Protein AF-A0A2A6CQ99-F1 (afdb_monomer_lite)

Structure (mmCIF, N/CA/C/O backbone):
data_AF-A0A2A6CQ99-F1
#
_entry.id   AF-A0A2A6CQ99-F1
#
loop_
_atom_site.group_PDB
_atom_site.id
_atom_site.type_symbol
_atom_site.label_atom_id
_atom_site.label_alt_id
_atom_site.label_comp_id
_atom_site.label_asym_id
_atom_site.label_entity_id
_atom_site.label_seq_id
_atom_site.pdbx_PDB_ins_code
_atom_site.Cartn_x
_atom_site.Cartn_y
_atom_site.Cartn_z
_atom_site.occupancy
_atom_site.B_iso_or_equiv
_atom_site.auth_seq_id
_atom_site.auth_comp_id
_atom_site.auth_asym_id
_atom_site.auth_atom_id
_atom_site.pdbx_PDB_model_num
ATOM 1 N N . MET A 1 1 ? -19.680 26.927 -16.010 1.00 40.81 1 MET A N 1
ATOM 2 C CA . MET A 1 1 ? -20.122 25.519 -15.988 1.00 40.81 1 MET A CA 1
ATOM 3 C C . MET A 1 1 ? -18.959 24.679 -16.473 1.00 40.81 1 MET A C 1
ATOM 5 O O . MET A 1 1 ? -18.649 24.735 -17.654 1.00 40.81 1 MET A O 1
ATOM 9 N N . SER A 1 2 ? -18.251 24.018 -15.561 1.00 35.56 2 SER A N 1
ATOM 10 C CA . SER A 1 2 ? -17.278 22.978 -15.900 1.00 35.56 2 SER A CA 1
ATOM 11 C C . SER A 1 2 ? -18.055 21.703 -16.207 1.00 35.56 2 SER A C 1
ATOM 13 O O . SER A 1 2 ? -18.854 21.263 -15.387 1.00 35.56 2 SER A O 1
ATOM 15 N N . VAL A 1 3 ? -17.878 21.159 -17.406 1.00 35.00 3 VAL A N 1
ATOM 16 C CA . VAL A 1 3 ? -18.395 19.835 -17.756 1.00 35.00 3 VAL A CA 1
ATOM 17 C C . VAL A 1 3 ? -17.359 18.843 -17.240 1.00 35.00 3 VAL A C 1
ATOM 19 O O . VAL A 1 3 ? -16.250 18.797 -17.768 1.00 35.00 3 VAL A O 1
ATOM 22 N N . GLU A 1 4 ? -17.678 18.127 -16.164 1.00 40.69 4 GLU A N 1
ATOM 23 C CA . GLU A 1 4 ? -16.874 16.985 -15.731 1.00 40.69 4 GLU A CA 1
ATOM 24 C C . GLU A 1 4 ? -16.981 15.908 -16.810 1.00 40.69 4 GLU A C 1
ATOM 26 O O . GLU A 1 4 ? -18.065 15.418 -17.123 1.00 40.69 4 GLU A O 1
ATOM 31 N N . VAL A 1 5 ? -15.853 15.607 -17.448 1.00 37.53 5 VAL A N 1
ATOM 32 C CA . VAL A 1 5 ? -15.757 14.517 -18.414 1.00 37.53 5 VAL A CA 1
ATOM 33 C C . VAL A 1 5 ? -15.472 13.260 -17.607 1.00 37.53 5 VAL A C 1
ATOM 35 O O . VAL A 1 5 ? -14.350 13.064 -17.143 1.00 37.53 5 VAL A O 1
ATOM 38 N N . THR A 1 6 ? -16.486 12.421 -17.417 1.00 52.84 6 THR A N 1
ATOM 39 C CA . THR A 1 6 ? -16.295 11.072 -16.888 1.00 52.84 6 THR A CA 1
ATOM 40 C C . THR A 1 6 ? -15.485 10.275 -17.906 1.00 52.84 6 THR A C 1
ATOM 42 O O . THR A 1 6 ? -15.924 10.032 -19.031 1.00 52.84 6 THR A O 1
ATOM 45 N N . CYS A 1 7 ? -14.260 9.896 -17.546 1.00 56.09 7 CYS A N 1
ATOM 46 C CA . CYS A 1 7 ? -13.484 8.959 -18.348 1.00 56.09 7 CYS A CA 1
ATOM 47 C C . CYS A 1 7 ? -14.185 7.593 -18.289 1.00 56.09 7 CYS A C 1
ATOM 49 O O . CYS A 1 7 ? -14.122 6.919 -17.266 1.00 56.09 7 CYS A O 1
ATOM 51 N N . GLU A 1 8 ? -14.851 7.181 -19.373 1.00 70.06 8 GLU A N 1
ATOM 52 C CA . GLU A 1 8 ? -15.569 5.892 -19.435 1.00 70.06 8 GLU A CA 1
ATOM 53 C C . GLU A 1 8 ? -14.646 4.681 -19.223 1.00 70.06 8 GLU A C 1
ATOM 55 O O . GLU A 1 8 ? -15.095 3.635 -18.753 1.00 70.06 8 GLU A O 1
ATOM 60 N N . ASN A 1 9 ? -13.353 4.837 -19.519 1.00 70.38 9 ASN A N 1
ATOM 61 C CA . ASN A 1 9 ? -12.350 3.785 -19.425 1.00 70.38 9 ASN A CA 1
ATOM 62 C C . ASN A 1 9 ? -11.649 3.798 -18.064 1.00 70.38 9 ASN A C 1
ATOM 64 O O . ASN A 1 9 ? -11.001 4.783 -17.693 1.00 70.38 9 ASN A O 1
ATOM 68 N N . ILE A 1 10 ? -11.658 2.658 -17.375 1.00 64.25 10 ILE A N 1
ATOM 69 C CA . ILE A 1 10 ? -10.967 2.486 -16.097 1.00 64.25 10 ILE A CA 1
ATOM 70 C C . ILE A 1 10 ? -9.460 2.579 -16.343 1.00 64.25 10 ILE A C 1
ATOM 72 O O . ILE A 1 10 ? -8.878 1.737 -17.035 1.00 64.25 10 ILE A O 1
ATOM 76 N N . LEU A 1 11 ? -8.825 3.618 -15.788 1.00 60.00 11 LEU A N 1
ATOM 77 C CA . LEU A 1 11 ? -7.372 3.848 -15.818 1.00 60.00 11 LEU A CA 1
ATOM 78 C C . LEU A 1 11 ? -6.750 3.806 -17.233 1.00 60.00 11 LEU A C 1
ATOM 80 O O . LEU A 1 11 ? -5.608 3.375 -17.415 1.00 60.00 11 LEU A O 1
ATOM 84 N N . GLY A 1 12 ? -7.499 4.225 -18.261 1.00 60.72 12 GLY A N 1
ATOM 85 C CA . GLY A 1 12 ? -7.026 4.213 -19.653 1.00 60.72 12 GLY A CA 1
ATOM 86 C C . GLY A 1 12 ? -6.808 2.804 -20.225 1.00 60.72 12 GLY A C 1
ATOM 87 O O . GLY A 1 12 ? -5.947 2.604 -21.091 1.00 60.72 12 GLY A O 1
ATOM 88 N N . THR A 1 13 ? -7.535 1.813 -19.705 1.00 67.31 13 THR A N 1
ATOM 89 C CA . THR A 1 13 ? -7.630 0.464 -20.281 1.00 67.31 13 THR A CA 1
ATOM 90 C C . THR A 1 13 ? -8.771 0.388 -21.302 1.00 67.31 13 THR A C 1
ATOM 92 O O . THR A 1 13 ? -9.456 1.377 -21.551 1.00 67.31 13 THR A O 1
ATOM 95 N N . ALA A 1 14 ? -8.959 -0.774 -21.931 1.00 71.19 14 ALA A N 1
ATOM 96 C CA . ALA A 1 14 ? -10.123 -1.033 -22.781 1.00 71.19 14 ALA A CA 1
ATOM 97 C C . ALA A 1 14 ? -11.384 -1.410 -21.976 1.00 71.19 14 ALA A C 1
ATOM 99 O O . ALA A 1 14 ? -12.429 -1.620 -22.577 1.00 71.19 14 ALA A O 1
ATOM 100 N N . ILE A 1 15 ? -11.275 -1.536 -20.648 1.00 66.94 15 ILE A N 1
ATOM 101 C CA . ILE A 1 15 ? -12.375 -1.932 -19.766 1.00 66.94 15 ILE A CA 1
ATOM 102 C C . ILE A 1 15 ? -13.104 -0.669 -19.318 1.00 66.94 15 ILE A C 1
ATOM 104 O O . ILE A 1 15 ? -12.487 0.232 -18.736 1.00 66.94 15 ILE A O 1
ATOM 108 N N . THR A 1 16 ? -14.406 -0.608 -19.575 1.00 85.75 16 THR A N 1
ATOM 109 C CA . THR A 1 16 ? -15.251 0.491 -19.106 1.00 85.75 16 THR A CA 1
ATOM 110 C C . THR A 1 16 ? -15.811 0.214 -17.714 1.00 85.75 16 THR A C 1
ATOM 112 O O . THR A 1 16 ? -15.862 -0.932 -17.257 1.00 85.75 16 THR A O 1
ATOM 115 N N . TRP A 1 17 ? -16.276 1.260 -17.029 1.00 80.25 17 TRP A N 1
ATOM 116 C CA . TRP A 1 17 ? -17.042 1.090 -15.789 1.00 80.25 17 TRP A CA 1
ATOM 117 C C . TRP A 1 17 ? -18.295 0.230 -15.991 1.00 80.25 17 TRP A C 1
ATOM 119 O O . TRP A 1 17 ? -18.629 -0.569 -15.120 1.00 80.25 17 TRP A O 1
ATOM 129 N N . THR A 1 18 ? -18.924 0.326 -17.165 1.00 85.75 18 THR A N 1
ATOM 130 C CA . THR A 1 18 ? -20.077 -0.494 -17.553 1.00 85.75 18 THR A CA 1
ATOM 131 C C . THR A 1 18 ? -19.715 -1.975 -17.660 1.00 85.75 18 THR A C 1
ATOM 133 O O . THR A 1 18 ? -20.458 -2.815 -17.155 1.00 85.75 18 THR A O 1
ATOM 136 N N . ASP A 1 19 ? -18.576 -2.304 -18.279 1.00 81.38 19 ASP A N 1
ATOM 137 C CA . ASP A 1 19 ? -18.105 -3.691 -18.399 1.00 81.38 19 ASP A CA 1
ATOM 138 C C . ASP A 1 19 ? -17.818 -4.285 -17.017 1.00 81.38 19 ASP A C 1
ATOM 140 O O . ASP A 1 19 ? -18.280 -5.377 -16.690 1.00 81.38 19 ASP A O 1
ATOM 144 N N . PHE A 1 20 ? -17.105 -3.529 -16.175 1.00 76.69 20 PHE A N 1
ATOM 145 C CA . PHE A 1 20 ? -16.785 -3.935 -14.809 1.00 76.69 20 PHE A CA 1
ATOM 146 C C . PHE A 1 20 ? -18.042 -4.152 -13.960 1.00 76.69 20 PHE A C 1
ATOM 148 O O . PHE A 1 20 ? -18.171 -5.172 -13.286 1.00 76.69 20 PHE A O 1
ATOM 155 N N . GLU A 1 21 ? -18.982 -3.209 -14.003 1.00 81.81 21 GLU A N 1
ATOM 156 C CA . GLU A 1 21 ? -20.241 -3.294 -13.268 1.00 81.81 21 GLU A CA 1
ATOM 157 C C . GLU A 1 21 ? -21.111 -4.459 -13.760 1.00 81.81 21 GLU A C 1
ATOM 159 O O . GLU A 1 21 ? -21.716 -5.159 -12.949 1.00 81.81 21 GLU A O 1
ATOM 164 N N . SER A 1 22 ? -21.153 -4.705 -15.072 1.00 81.94 22 SER A N 1
ATOM 165 C CA . SER A 1 22 ? -21.868 -5.840 -15.662 1.00 81.94 22 SER A CA 1
ATOM 166 C C . SER A 1 22 ? -21.289 -7.179 -15.198 1.00 81.94 22 SER A C 1
ATOM 168 O O . SER A 1 22 ? -22.041 -8.038 -14.730 1.00 81.94 22 SER A O 1
ATOM 170 N N . ASP A 1 23 ? -19.965 -7.344 -15.268 1.00 71.62 23 ASP A N 1
ATOM 171 C CA . ASP A 1 23 ? -19.268 -8.544 -14.785 1.00 71.62 23 ASP A CA 1
ATOM 172 C C . ASP A 1 23 ? -19.527 -8.756 -13.284 1.00 71.62 23 ASP A C 1
ATOM 174 O O . ASP A 1 23 ? -19.839 -9.867 -12.847 1.00 71.62 23 ASP A O 1
ATOM 178 N N . LEU A 1 24 ? -19.467 -7.680 -12.492 1.00 63.25 24 LEU A N 1
ATOM 179 C CA . LEU A 1 24 ? -19.706 -7.711 -11.050 1.00 63.25 24 LEU A CA 1
ATOM 180 C C . LEU A 1 24 ? -21.146 -8.131 -10.717 1.00 63.25 24 LEU A C 1
ATOM 182 O O . LEU A 1 24 ? -21.356 -8.992 -9.864 1.00 63.25 24 LEU A O 1
ATOM 186 N N . ARG A 1 25 ? -22.139 -7.569 -11.413 1.00 82.75 25 ARG A N 1
ATOM 187 C CA . ARG A 1 25 ? -23.567 -7.898 -11.248 1.00 82.75 25 ARG A CA 1
ATOM 188 C C . ARG A 1 25 ? -23.862 -9.345 -11.612 1.00 82.75 25 ARG A C 1
ATOM 190 O O . ARG A 1 25 ? -24.521 -10.048 -10.845 1.00 82.75 25 ARG A O 1
ATOM 197 N N . SER A 1 26 ? -23.304 -9.808 -12.731 1.00 73.25 26 SER A N 1
ATOM 198 C CA . SER A 1 26 ? -23.414 -11.202 -13.160 1.00 73.25 26 SER A CA 1
ATOM 199 C C . SER A 1 26 ? -22.794 -12.158 -12.141 1.00 73.25 26 SER A C 1
ATOM 201 O O . SER A 1 26 ? -23.390 -13.189 -11.840 1.00 73.25 26 SER A O 1
ATOM 203 N N . ALA A 1 27 ? -21.617 -11.833 -11.597 1.00 55.22 27 ALA A N 1
ATOM 204 C CA . ALA A 1 27 ? -20.939 -12.671 -10.609 1.00 55.22 27 ALA A CA 1
ATOM 205 C C . ALA A 1 27 ? -21.692 -12.729 -9.270 1.00 55.22 27 ALA A C 1
ATOM 207 O O . ALA A 1 27 ? -21.740 -13.774 -8.625 1.00 55.22 27 ALA A O 1
ATOM 208 N N . LEU A 1 28 ? -22.294 -11.612 -8.859 1.00 50.44 28 LEU A N 1
ATOM 209 C CA . LEU A 1 28 ? -23.025 -11.489 -7.598 1.00 50.44 28 LEU A CA 1
ATOM 210 C C . LEU A 1 28 ? -24.489 -11.949 -7.680 1.00 50.44 28 LEU A C 1
ATOM 212 O O . LEU A 1 28 ? -25.152 -12.016 -6.645 1.00 50.44 28 LEU A O 1
ATOM 216 N N . GLY A 1 29 ? -25.007 -12.233 -8.880 1.00 75.00 29 GLY A N 1
ATOM 217 C CA . GLY A 1 29 ? -26.420 -12.554 -9.090 1.00 75.00 29 GLY A CA 1
ATOM 218 C C . GLY A 1 29 ? -27.351 -11.421 -8.650 1.00 75.00 29 GLY A C 1
ATOM 219 O O . GLY A 1 29 ? -28.407 -11.682 -8.074 1.00 75.00 29 GLY A O 1
ATOM 220 N N . THR A 1 30 ? -26.937 -10.168 -8.858 1.00 77.12 30 THR A N 1
ATOM 221 C CA . THR A 1 30 ? -27.664 -8.977 -8.404 1.00 77.12 30 THR A CA 1
ATOM 222 C C . THR A 1 30 ? -27.914 -7.999 -9.541 1.00 77.12 30 THR A C 1
ATOM 224 O O . THR A 1 30 ? -27.088 -7.835 -10.434 1.00 77.12 30 THR A O 1
ATOM 227 N N . GLU A 1 31 ? -29.041 -7.294 -9.470 1.00 88.12 31 GLU A N 1
ATOM 228 C CA . GLU A 1 31 ? -29.345 -6.182 -10.370 1.00 88.12 31 GLU A CA 1
ATOM 229 C C . GLU A 1 31 ? -28.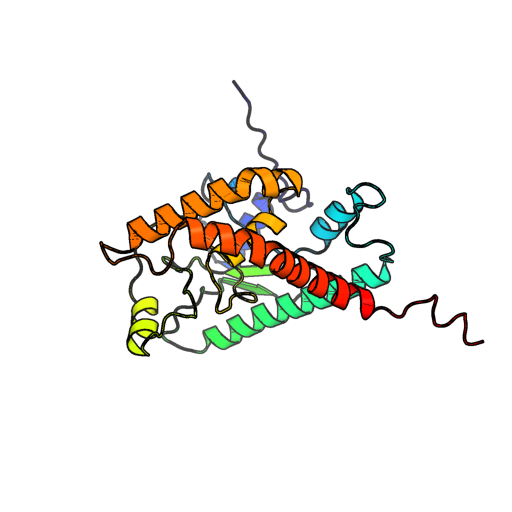878 -4.828 -9.810 1.00 88.12 31 GLU A C 1
ATOM 231 O O . GLU A 1 31 ? -28.956 -3.828 -10.527 1.00 88.12 31 GLU A O 1
ATOM 236 N N . GLU A 1 32 ? -28.362 -4.791 -8.577 1.00 72.38 32 GLU A N 1
ATOM 237 C CA . GLU A 1 32 ? -27.861 -3.576 -7.923 1.00 72.38 32 GLU A CA 1
ATOM 238 C C . GLU A 1 32 ? -26.698 -2.950 -8.695 1.00 72.38 32 GLU A C 1
ATOM 240 O O . GLU A 1 32 ? -25.846 -3.650 -9.244 1.00 72.38 32 GLU A O 1
ATOM 245 N N . ARG A 1 33 ? -26.678 -1.617 -8.742 1.00 81.88 33 ARG A N 1
ATOM 246 C CA . ARG A 1 33 ? -25.713 -0.833 -9.517 1.00 81.88 33 ARG A CA 1
ATOM 247 C C . ARG A 1 33 ? -24.699 -0.126 -8.627 1.00 81.88 33 ARG A C 1
ATOM 249 O O . ARG A 1 33 ? -25.001 0.217 -7.483 1.00 81.88 33 ARG A O 1
ATOM 256 N N . LEU A 1 34 ? -23.499 0.109 -9.153 1.00 71.00 34 LEU A N 1
ATOM 257 C CA . LEU A 1 34 ? -22.510 0.953 -8.489 1.00 71.00 34 LEU A CA 1
ATOM 258 C C . LEU A 1 34 ? -23.092 2.368 -8.359 1.00 71.00 34 LEU A C 1
ATOM 260 O O . LEU A 1 34 ? -23.673 2.918 -9.293 1.00 71.00 34 LEU A O 1
ATOM 264 N N . GLY A 1 35 ? -22.993 2.938 -7.157 1.00 73.44 35 GLY A N 1
ATOM 265 C CA . GLY A 1 35 ? -23.528 4.268 -6.876 1.00 73.44 35 GLY A CA 1
ATOM 266 C C . GLY A 1 35 ? -22.810 5.368 -7.673 1.00 73.44 35 GLY A C 1
ATOM 267 O O . GLY A 1 35 ? -21.712 5.149 -8.180 1.00 73.44 35 GLY A O 1
ATOM 268 N N . PRO A 1 36 ? -23.372 6.589 -7.723 1.00 70.44 36 PRO A N 1
ATOM 269 C CA . PRO A 1 36 ? -22.853 7.691 -8.543 1.00 70.44 36 PRO A CA 1
ATOM 270 C C . PRO A 1 36 ? -21.425 8.151 -8.187 1.00 70.44 36 PRO A C 1
ATOM 272 O O . PRO A 1 36 ? -20.814 8.860 -8.972 1.00 70.44 36 PRO A O 1
ATOM 275 N N . ASN A 1 37 ? -20.870 7.728 -7.044 1.00 54.00 37 ASN A N 1
ATOM 276 C CA . ASN A 1 37 ? -19.496 8.028 -6.617 1.00 54.00 37 ASN A CA 1
ATOM 277 C C . ASN A 1 37 ? -18.499 6.918 -7.002 1.00 54.00 37 ASN A C 1
ATOM 279 O O . ASN A 1 37 ? -17.603 6.578 -6.228 1.00 54.00 37 ASN A O 1
ATOM 283 N N . ILE A 1 38 ? -18.659 6.318 -8.177 1.00 56.38 38 ILE A N 1
ATOM 284 C CA . ILE A 1 38 ? -17.785 5.245 -8.669 1.00 56.38 38 ILE A CA 1
ATOM 285 C C . ILE A 1 38 ? -16.319 5.683 -8.824 1.00 56.38 38 ILE A C 1
ATOM 287 O O . ILE A 1 38 ? -15.413 4.895 -8.559 1.00 56.38 38 ILE A O 1
ATOM 291 N N . ASP A 1 39 ? -16.079 6.969 -9.088 1.00 45.56 39 ASP A N 1
ATOM 292 C CA . ASP A 1 39 ? -14.736 7.565 -9.159 1.00 45.56 39 ASP A CA 1
ATOM 293 C C . ASP A 1 39 ? -13.977 7.531 -7.818 1.00 45.56 39 ASP A C 1
ATOM 295 O O . ASP A 1 39 ? -12.768 7.751 -7.771 1.00 45.56 39 ASP A O 1
ATOM 299 N N . SER A 1 40 ? -14.675 7.231 -6.716 1.00 40.69 40 SER A N 1
ATOM 300 C CA . SER A 1 40 ? -14.092 7.082 -5.379 1.00 40.69 40 SER A CA 1
ATOM 301 C C . SER A 1 40 ? -13.827 5.629 -4.975 1.00 40.69 40 SER A C 1
ATOM 303 O O . SER A 1 40 ? -13.394 5.390 -3.849 1.00 40.69 40 SER A O 1
ATOM 305 N N . PHE A 1 41 ? -14.078 4.653 -5.857 1.00 38.25 41 PHE A N 1
ATOM 306 C CA . PHE A 1 41 ? -13.818 3.242 -5.577 1.00 38.25 41 PHE A CA 1
ATOM 307 C C . PHE A 1 41 ? -12.301 2.980 -5.618 1.00 38.25 41 PHE A C 1
ATOM 309 O O . PHE A 1 41 ? -11.701 3.054 -6.694 1.00 38.25 41 PHE A O 1
ATOM 316 N N . PRO A 1 42 ? -11.639 2.672 -4.484 1.00 38.03 42 PRO A N 1
ATOM 317 C CA . PRO A 1 42 ? -10.205 2.432 -4.481 1.00 38.03 42 PRO A CA 1
ATOM 318 C C . PRO A 1 42 ? -9.933 1.030 -5.037 1.00 38.03 42 PRO A C 1
ATOM 320 O O . PRO A 1 42 ? -9.833 0.049 -4.305 1.00 38.03 42 PRO A O 1
ATOM 323 N N . ALA A 1 43 ? -9.822 0.926 -6.359 1.00 37.06 43 ALA A N 1
ATOM 324 C CA . ALA A 1 43 ? -9.285 -0.255 -7.015 1.00 37.06 43 ALA A CA 1
ATOM 325 C C . ALA A 1 43 ? -7.752 -0.199 -6.945 1.00 37.06 43 ALA A C 1
ATOM 327 O O . ALA A 1 43 ? -7.088 0.266 -7.871 1.00 37.06 43 ALA A O 1
ATOM 328 N N . VAL A 1 44 ? -7.169 -0.655 -5.834 1.00 40.56 44 VAL A N 1
ATOM 329 C CA . VAL A 1 44 ? -5.719 -0.881 -5.763 1.00 40.56 44 VAL A CA 1
ATOM 330 C C . VAL A 1 44 ? -5.443 -2.248 -6.371 1.00 40.56 44 VAL A C 1
ATOM 332 O O . VAL A 1 44 ? -5.394 -3.259 -5.683 1.00 40.56 44 VAL A O 1
ATOM 335 N N . ILE A 1 45 ? -5.314 -2.281 -7.695 1.00 44.19 45 ILE A N 1
ATOM 336 C CA . ILE A 1 45 ? -4.744 -3.434 -8.386 1.00 44.19 45 ILE A CA 1
ATOM 337 C C . ILE A 1 45 ? -3.266 -3.106 -8.586 1.00 44.19 45 ILE A C 1
ATOM 339 O O . ILE A 1 45 ? -2.966 -2.211 -9.386 1.00 44.19 45 ILE A O 1
ATOM 343 N N . PRO A 1 46 ? -2.325 -3.788 -7.908 1.00 53.19 46 PRO A N 1
ATOM 344 C CA . PRO A 1 46 ? -0.931 -3.751 -8.315 1.00 53.19 46 PRO A CA 1
ATOM 345 C C . PRO A 1 46 ? -0.857 -4.337 -9.730 1.00 53.19 46 PRO A C 1
ATOM 347 O O . PRO A 1 46 ? -0.824 -5.545 -9.940 1.00 53.19 46 PRO A O 1
ATOM 350 N N . SER A 1 47 ? -0.923 -3.464 -10.731 1.00 63.34 47 SER A N 1
ATOM 351 C CA . SER A 1 47 ? -0.902 -3.838 -12.137 1.00 63.34 47 SER A CA 1
ATOM 352 C C . SER A 1 47 ? 0.451 -3.460 -12.717 1.00 63.34 47 SER A C 1
ATOM 354 O O . SER A 1 47 ? 0.894 -2.310 -12.644 1.00 63.34 47 SER A O 1
ATOM 356 N N . LEU A 1 48 ? 1.115 -4.449 -13.314 1.00 77.62 48 LEU A N 1
ATOM 357 C CA . LEU A 1 48 ? 2.410 -4.257 -13.958 1.00 77.62 48 LEU A CA 1
ATOM 358 C C . LEU A 1 48 ? 2.331 -3.221 -15.086 1.00 77.62 48 LEU A C 1
ATOM 360 O O . LEU A 1 48 ? 3.287 -2.491 -15.328 1.00 77.62 48 LEU A O 1
ATOM 364 N N . LEU A 1 49 ? 1.195 -3.149 -15.787 1.00 77.19 49 LEU A N 1
ATOM 365 C CA . LEU A 1 49 ? 1.052 -2.304 -16.967 1.00 77.19 49 LEU A CA 1
ATOM 366 C C . LEU A 1 49 ? 1.076 -0.799 -16.625 1.00 77.19 49 LEU A C 1
ATOM 368 O O . LEU A 1 49 ? 1.887 -0.094 -17.225 1.00 77.19 49 LEU A O 1
ATOM 372 N N . PRO A 1 50 ? 0.278 -0.278 -15.669 1.00 72.38 50 PRO A N 1
ATOM 373 C CA . PRO A 1 50 ? 0.438 1.079 -15.152 1.00 72.38 50 PRO A CA 1
ATOM 374 C C . PRO A 1 50 ? 1.836 1.356 -14.600 1.00 72.38 50 PRO A C 1
ATOM 376 O O . PRO A 1 50 ? 2.389 2.409 -14.899 1.00 72.38 50 PRO A O 1
ATOM 379 N N . LEU A 1 51 ? 2.441 0.412 -13.867 1.00 78.06 51 LEU A N 1
ATOM 380 C CA . LEU A 1 51 ? 3.799 0.571 -13.332 1.00 78.06 51 LEU A CA 1
ATOM 381 C C . LEU A 1 51 ? 4.839 0.740 -14.451 1.00 78.06 51 LEU A C 1
ATOM 383 O O . LEU A 1 51 ? 5.707 1.610 -14.374 1.00 78.06 51 LEU A O 1
ATOM 387 N N . ARG A 1 52 ? 4.721 -0.054 -15.519 1.00 84.50 52 ARG A N 1
ATOM 388 C CA . ARG A 1 52 ? 5.563 0.045 -16.712 1.00 84.50 52 ARG A CA 1
ATOM 389 C C . ARG A 1 52 ? 5.330 1.347 -17.466 1.00 84.50 52 ARG A C 1
ATOM 391 O O . ARG A 1 52 ? 6.292 2.043 -17.758 1.00 84.50 52 ARG A O 1
ATOM 398 N N . ARG A 1 53 ? 4.072 1.717 -17.724 1.00 78.69 53 ARG A N 1
ATOM 399 C CA . ARG A 1 53 ? 3.724 2.990 -18.382 1.00 78.69 53 ARG A CA 1
ATOM 400 C C . ARG A 1 53 ? 4.257 4.187 -17.601 1.00 78.69 53 ARG A C 1
ATOM 402 O O . ARG A 1 53 ? 4.818 5.100 -18.197 1.00 78.69 53 ARG A O 1
ATOM 409 N N . LEU A 1 54 ? 4.119 4.160 -16.276 1.00 74.06 54 LEU A N 1
ATOM 410 C CA . LEU A 1 54 ? 4.665 5.180 -15.393 1.00 74.06 54 LEU A CA 1
ATOM 411 C C . LEU A 1 54 ? 6.184 5.244 -15.534 1.00 74.06 54 LEU A C 1
ATOM 413 O O . LEU A 1 54 ? 6.715 6.312 -15.815 1.00 74.06 54 LEU A O 1
ATOM 417 N N . 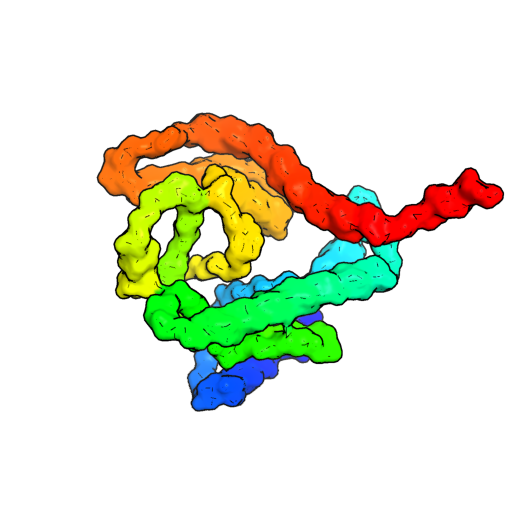ASN A 1 55 ? 6.876 4.110 -15.438 1.00 85.81 55 ASN A N 1
ATOM 418 C CA . ASN A 1 55 ? 8.319 4.066 -15.642 1.00 85.81 55 ASN A CA 1
ATOM 419 C C . ASN A 1 55 ? 8.750 4.601 -17.015 1.00 85.81 55 ASN A C 1
ATOM 421 O O . ASN A 1 55 ? 9.698 5.375 -17.095 1.00 85.81 55 ASN A O 1
ATOM 425 N N . ASP A 1 56 ? 8.054 4.214 -18.081 1.00 85.06 56 ASP A N 1
ATOM 426 C CA . ASP A 1 56 ? 8.371 4.625 -19.449 1.00 85.06 56 ASP A CA 1
ATOM 427 C C . ASP A 1 56 ? 8.114 6.125 -19.671 1.00 85.06 56 ASP A C 1
ATOM 429 O O . ASP A 1 56 ? 8.779 6.743 -20.501 1.00 85.06 56 ASP A O 1
ATOM 433 N N . SER A 1 57 ? 7.206 6.724 -18.891 1.00 79.56 57 SER A N 1
ATOM 434 C CA . SER A 1 57 ? 6.922 8.164 -18.909 1.00 79.56 57 SER A CA 1
ATOM 435 C C . SER A 1 57 ? 7.948 9.023 -18.156 1.00 79.56 57 SER A C 1
ATOM 437 O O . SER A 1 57 ? 7.976 10.241 -18.340 1.00 79.56 57 SER A O 1
ATOM 439 N N . LEU A 1 58 ? 8.796 8.423 -17.310 1.00 70.44 58 LEU A N 1
ATOM 440 C CA . LEU A 1 58 ? 9.795 9.165 -16.539 1.00 70.44 58 LEU A CA 1
ATOM 441 C C . LEU A 1 58 ? 10.971 9.610 -17.433 1.00 70.44 58 LEU A C 1
ATOM 443 O O . LEU A 1 58 ? 11.413 8.842 -18.296 1.00 70.44 58 LEU A O 1
ATOM 447 N N . PRO A 1 59 ? 11.543 10.813 -17.205 1.00 87.25 59 PRO A N 1
ATOM 448 C CA . PRO A 1 59 ? 12.729 11.274 -17.924 1.00 87.25 59 PRO A CA 1
ATOM 449 C C . PRO A 1 59 ? 13.908 10.297 -17.823 1.00 87.25 59 PRO A C 1
ATOM 451 O O . PRO A 1 59 ? 14.074 9.597 -16.819 1.00 87.25 59 PRO A O 1
ATOM 454 N N . GLU A 1 60 ? 14.776 10.289 -18.836 1.00 89.06 60 GLU A N 1
ATOM 455 C CA . GLU A 1 60 ? 16.000 9.483 -18.813 1.00 89.06 60 GLU A CA 1
ATOM 456 C C . GLU A 1 60 ? 16.876 9.890 -17.608 1.00 89.06 60 GLU A C 1
ATOM 458 O O . GLU A 1 60 ? 17.082 11.075 -17.345 1.00 89.06 60 GLU A O 1
ATOM 463 N N . GLY A 1 61 ? 17.314 8.912 -16.806 1.00 85.12 61 GLY A N 1
ATOM 464 C CA . GLY A 1 61 ? 17.968 9.142 -15.504 1.00 85.12 61 GLY A CA 1
ATOM 465 C C . GLY A 1 61 ? 17.023 9.313 -14.301 1.00 85.12 61 GLY A C 1
ATOM 466 O O . GLY A 1 61 ? 17.489 9.426 -13.167 1.00 85.12 61 GLY A O 1
ATOM 467 N N . LYS A 1 62 ? 15.701 9.311 -14.518 1.00 79.00 62 LYS A N 1
ATOM 468 C CA . LYS A 1 62 ? 14.666 9.266 -13.465 1.00 79.00 62 LYS A CA 1
ATOM 469 C C . LYS A 1 62 ? 13.815 7.999 -13.496 1.00 79.00 62 LYS A C 1
ATOM 471 O O . LYS A 1 62 ? 13.051 7.785 -12.560 1.00 79.00 62 LYS A O 1
ATOM 476 N N . LYS A 1 63 ? 13.954 7.168 -14.533 1.00 82.62 63 LYS A N 1
ATOM 477 C CA . LYS A 1 63 ? 13.314 5.849 -14.613 1.00 82.62 63 LYS A CA 1
ATOM 478 C C . LYS A 1 63 ? 13.717 4.989 -13.415 1.00 82.62 63 LYS A C 1
ATOM 480 O O . LYS A 1 63 ? 14.877 4.985 -13.012 1.00 82.62 63 LYS A O 1
ATOM 485 N N . TRP A 1 64 ? 12.760 4.257 -12.859 1.00 82.06 64 TRP A N 1
ATOM 486 C CA . TRP A 1 64 ? 12.993 3.352 -11.730 1.00 82.06 64 TRP A CA 1
ATOM 487 C C . TRP A 1 64 ? 13.554 2.005 -12.188 1.00 82.06 64 TRP A C 1
ATOM 489 O O . TRP A 1 64 ? 14.351 1.387 -11.489 1.00 82.06 64 TRP A O 1
ATOM 499 N N . PHE A 1 65 ? 13.191 1.586 -13.398 1.00 86.38 65 PHE A N 1
ATOM 500 C CA . PHE A 1 65 ? 13.580 0.319 -14.010 1.00 86.38 65 PHE A CA 1
ATOM 501 C C . PHE A 1 65 ? 14.505 0.561 -15.209 1.00 86.38 65 PHE A C 1
ATOM 503 O O . PHE A 1 65 ? 14.215 0.174 -16.343 1.00 86.38 65 PHE A O 1
ATOM 510 N N . VAL A 1 66 ? 15.626 1.252 -14.973 1.00 89.50 66 VAL A N 1
ATOM 511 C CA . VAL A 1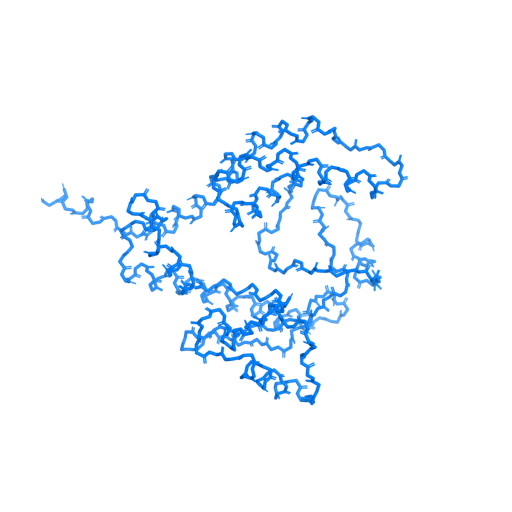 66 ? 16.645 1.491 -16.009 1.00 89.50 66 VAL A CA 1
ATOM 512 C C . VAL A 1 66 ? 17.211 0.151 -16.488 1.00 89.50 66 VAL A C 1
ATOM 514 O O . VAL A 1 66 ? 17.602 -0.694 -15.684 1.00 89.50 66 VAL A O 1
ATOM 517 N N . GLY A 1 67 ? 17.248 -0.054 -17.807 1.00 90.25 67 GLY A N 1
ATOM 518 C CA . GLY A 1 67 ? 17.782 -1.281 -18.408 1.00 90.25 67 GLY A CA 1
ATOM 519 C C . GLY A 1 67 ? 16.895 -2.519 -18.238 1.00 90.25 67 GLY A C 1
ATOM 520 O O . GLY A 1 67 ? 17.369 -3.640 -18.434 1.00 90.25 67 GLY A O 1
ATOM 521 N N . TYR A 1 68 ? 15.620 -2.356 -17.868 1.00 91.00 68 TYR A N 1
ATOM 522 C CA . TYR A 1 68 ? 14.672 -3.466 -17.922 1.00 91.00 68 TYR A CA 1
ATOM 523 C C . TYR A 1 68 ? 14.389 -3.860 -19.366 1.00 91.00 68 TYR A C 1
ATOM 525 O O . TYR A 1 68 ? 13.820 -3.092 -20.138 1.00 91.00 68 TYR A O 1
ATOM 533 N N . THR A 1 69 ? 14.789 -5.081 -19.716 1.00 94.44 69 THR A N 1
ATOM 534 C CA . THR A 1 69 ? 14.404 -5.719 -20.973 1.00 94.44 69 THR A CA 1
ATOM 535 C C . THR A 1 69 ? 12.961 -6.212 -20.890 1.00 94.44 69 THR A C 1
ATOM 537 O O . THR A 1 69 ? 12.382 -6.300 -19.802 1.00 94.44 69 THR A O 1
ATOM 540 N N . GLU A 1 70 ? 12.383 -6.573 -22.035 1.00 93.88 70 GLU A N 1
ATOM 541 C CA . GLU A 1 70 ? 11.048 -7.179 -22.085 1.00 93.88 70 GLU A CA 1
ATOM 542 C C . GLU A 1 70 ? 10.957 -8.421 -21.185 1.00 93.88 70 GLU A C 1
ATOM 544 O O . GLU A 1 70 ? 10.000 -8.572 -20.429 1.00 93.88 70 GLU A O 1
ATOM 549 N N . ASP A 1 71 ? 12.009 -9.241 -21.160 1.00 94.88 71 ASP A N 1
ATOM 550 C CA . ASP A 1 71 ? 12.081 -10.431 -20.310 1.00 94.88 71 ASP A CA 1
ATOM 551 C C . ASP A 1 71 ? 12.024 -10.089 -18.813 1.00 94.88 71 ASP A C 1
ATOM 553 O O . ASP A 1 71 ? 11.381 -10.803 -18.043 1.00 94.88 71 ASP A O 1
ATOM 557 N N . LYS A 1 72 ? 12.650 -8.985 -18.371 1.00 89.94 72 LYS A N 1
ATOM 558 C CA . LYS A 1 72 ? 12.581 -8.553 -16.960 1.00 89.94 72 LYS A CA 1
ATOM 559 C C . LYS A 1 72 ? 11.170 -8.113 -16.583 1.00 89.94 72 LYS A C 1
ATOM 561 O O . LYS A 1 72 ? 10.688 -8.453 -15.501 1.00 89.94 72 LYS A O 1
ATOM 566 N N . TRP A 1 73 ? 10.498 -7.392 -17.483 1.00 90.00 73 TRP A N 1
ATOM 567 C CA . TRP A 1 73 ? 9.096 -7.018 -17.308 1.00 90.00 73 TRP A CA 1
ATOM 568 C C . TRP A 1 73 ? 8.200 -8.253 -17.235 1.00 90.00 73 TRP A C 1
ATOM 570 O O . TRP A 1 73 ? 7.392 -8.360 -16.313 1.00 90.00 73 TRP A O 1
ATOM 580 N N . GLN A 1 74 ? 8.391 -9.230 -18.122 1.00 89.69 74 GLN A N 1
ATOM 581 C CA . GLN A 1 74 ? 7.650 -10.492 -18.079 1.00 89.69 74 GLN A CA 1
ATOM 582 C C . GLN A 1 74 ? 7.879 -11.252 -16.764 1.00 89.69 74 GLN A C 1
ATOM 584 O O . GLN A 1 74 ? 6.915 -11.681 -16.130 1.00 89.69 74 GLN A O 1
ATOM 589 N N . GLN A 1 75 ? 9.126 -11.359 -16.294 1.00 87.94 75 GLN A N 1
ATOM 590 C CA . GLN A 1 75 ? 9.444 -11.999 -15.010 1.00 87.94 75 GLN A CA 1
ATOM 591 C C . GLN A 1 75 ? 8.792 -11.288 -13.820 1.00 87.94 75 GLN A C 1
ATOM 593 O O . GLN A 1 75 ? 8.291 -11.945 -12.905 1.00 87.94 75 GLN A O 1
ATOM 598 N N . MET A 1 76 ? 8.780 -9.953 -13.816 1.00 87.12 76 MET A N 1
ATOM 599 C CA . MET A 1 76 ? 8.070 -9.184 -12.795 1.00 87.12 76 MET A CA 1
ATOM 600 C C . MET A 1 76 ? 6.562 -9.452 -12.858 1.00 87.12 76 MET A C 1
ATOM 602 O O . MET A 1 76 ? 5.952 -9.682 -11.818 1.00 87.12 76 MET A O 1
ATOM 606 N N . GLY A 1 77 ? 5.978 -9.532 -14.056 1.00 85.88 77 GLY A N 1
ATOM 607 C CA . GLY A 1 77 ? 4.578 -9.920 -14.246 1.00 85.88 77 GLY A CA 1
ATOM 608 C C . GLY A 1 77 ? 4.244 -11.269 -13.622 1.00 85.88 77 GLY A C 1
ATOM 609 O O . GLY A 1 77 ? 3.293 -11.366 -12.853 1.00 85.88 77 GLY A O 1
ATOM 610 N N . VAL A 1 78 ? 5.084 -12.283 -13.847 1.00 87.00 78 VAL A N 1
ATOM 611 C CA . VAL A 1 78 ? 4.925 -13.606 -13.219 1.00 87.00 78 VAL A CA 1
ATOM 612 C C . VAL A 1 78 ? 4.932 -13.510 -11.689 1.00 87.00 78 VAL A C 1
ATOM 614 O O . VAL A 1 78 ? 4.126 -14.164 -11.031 1.00 87.00 78 VAL A O 1
ATOM 617 N N . LYS A 1 79 ? 5.794 -12.672 -11.097 1.00 83.06 79 LYS A N 1
ATOM 618 C CA . LYS A 1 79 ? 5.817 -12.473 -9.637 1.00 83.06 79 LYS A CA 1
ATOM 619 C C . LYS A 1 79 ? 4.527 -11.837 -9.126 1.00 83.06 79 LYS A C 1
ATOM 621 O O . LYS A 1 79 ? 3.977 -12.326 -8.146 1.00 83.06 79 LYS A O 1
ATOM 626 N N . PHE A 1 80 ? 4.031 -10.799 -9.798 1.00 82.38 80 PHE A N 1
ATOM 627 C CA . PHE A 1 80 ? 2.758 -10.162 -9.449 1.00 82.38 80 PHE A CA 1
ATOM 628 C C . PHE A 1 80 ? 1.596 -11.159 -9.549 1.00 82.38 80 PHE A C 1
ATOM 630 O O . PHE A 1 80 ? 0.762 -11.220 -8.651 1.00 82.38 80 PHE A O 1
ATOM 637 N N . PHE A 1 81 ? 1.585 -12.009 -10.579 1.00 84.75 81 PHE A N 1
ATOM 638 C CA . PHE A 1 81 ? 0.584 -13.069 -10.717 1.00 84.75 81 PHE A CA 1
ATOM 639 C C . PHE A 1 81 ? 0.664 -14.102 -9.593 1.00 84.75 81 PHE A C 1
ATOM 641 O O . PHE A 1 81 ? -0.368 -14.536 -9.093 1.00 84.75 81 PHE A O 1
AT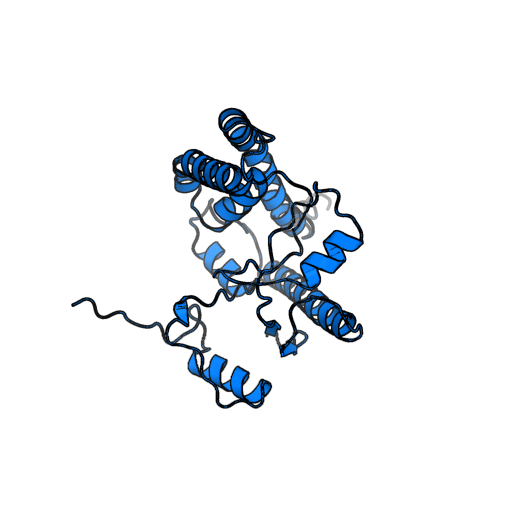OM 648 N N . ASN A 1 82 ? 1.868 -14.473 -9.153 1.00 82.31 82 ASN A N 1
ATOM 649 C CA . ASN A 1 82 ? 2.038 -15.390 -8.026 1.00 82.31 82 ASN A CA 1
ATOM 650 C C . ASN A 1 82 ? 1.546 -14.782 -6.707 1.00 82.31 82 ASN A C 1
ATOM 652 O O . ASN A 1 82 ? 0.916 -15.493 -5.926 1.00 82.31 82 ASN A O 1
ATOM 656 N N . VAL A 1 83 ? 1.799 -13.490 -6.469 1.00 79.00 83 VAL A N 1
ATOM 657 C CA . VAL A 1 83 ? 1.273 -12.768 -5.296 1.00 79.00 83 VAL A CA 1
ATOM 658 C C . VAL A 1 83 ? -0.253 -12.758 -5.330 1.00 79.00 83 VAL A C 1
ATOM 660 O O . VAL A 1 83 ? -0.874 -13.246 -4.391 1.00 79.00 83 VAL A O 1
ATOM 663 N N . HIS A 1 84 ? -0.850 -12.333 -6.447 1.00 82.56 84 HIS A N 1
ATOM 664 C CA . HIS A 1 84 ? -2.304 -12.349 -6.646 1.00 82.56 84 HIS A CA 1
ATOM 665 C C . HIS A 1 84 ? -2.910 -13.739 -6.413 1.00 82.56 84 HIS A C 1
ATOM 667 O O . HIS A 1 84 ? -3.865 -13.897 -5.661 1.00 82.56 84 HIS A O 1
ATOM 673 N N . ASN A 1 85 ? -2.333 -14.777 -7.021 1.00 86.81 85 ASN A N 1
ATOM 674 C CA . ASN A 1 85 ? -2.811 -16.152 -6.873 1.00 86.81 85 ASN A CA 1
ATOM 675 C C . ASN A 1 85 ? -2.720 -16.647 -5.427 1.00 86.81 85 ASN A C 1
ATOM 677 O O . ASN A 1 85 ? -3.598 -17.377 -4.971 1.00 86.81 85 ASN A O 1
ATOM 681 N N . THR A 1 86 ? -1.666 -16.247 -4.715 1.00 82.75 86 THR A N 1
ATOM 682 C CA . THR A 1 86 ? -1.498 -16.559 -3.292 1.00 82.75 86 THR A CA 1
ATOM 683 C C . THR A 1 86 ? -2.573 -15.868 -2.462 1.00 82.75 86 THR A C 1
ATOM 685 O O . THR A 1 86 ? -3.155 -16.504 -1.588 1.00 82.75 86 THR A O 1
ATOM 688 N N . GLU A 1 87 ? -2.885 -14.605 -2.756 1.00 82.69 87 GLU A N 1
ATOM 689 C CA . GLU A 1 87 ? -3.953 -13.866 -2.081 1.00 82.69 87 GLU A CA 1
ATOM 690 C C . GLU A 1 87 ? -5.324 -14.514 -2.319 1.00 82.69 87 GLU A C 1
ATOM 692 O O . GLU A 1 87 ? -6.039 -14.810 -1.362 1.00 82.69 87 GLU A O 1
ATOM 697 N N . VAL A 1 88 ? -5.667 -14.826 -3.573 1.00 83.62 88 VAL A N 1
ATOM 698 C CA . VAL A 1 88 ? -6.914 -15.533 -3.919 1.00 83.62 88 VAL A CA 1
ATOM 699 C C . VAL A 1 88 ? -7.036 -16.841 -3.131 1.00 83.62 88 VAL A C 1
ATOM 701 O O . VAL A 1 88 ? -8.072 -17.074 -2.504 1.00 83.62 88 VAL A O 1
ATOM 704 N N . ALA A 1 89 ? -5.970 -17.651 -3.115 1.00 84.00 89 ALA A N 1
ATOM 705 C CA . ALA A 1 89 ? -5.931 -18.928 -2.404 1.00 84.00 89 ALA A CA 1
ATOM 706 C C . ALA A 1 89 ? -6.016 -18.764 -0.877 1.00 84.00 89 ALA A C 1
ATOM 708 O O . ALA A 1 89 ? -6.624 -19.593 -0.201 1.00 84.00 89 ALA A O 1
ATOM 709 N N . ALA A 1 90 ? -5.438 -17.697 -0.321 1.00 79.56 90 ALA A N 1
ATOM 710 C CA . ALA A 1 90 ? -5.560 -17.386 1.098 1.00 79.56 90 ALA A CA 1
ATOM 711 C C . ALA A 1 90 ? -7.017 -17.089 1.470 1.00 79.56 90 ALA A C 1
ATOM 713 O O . ALA A 1 90 ? -7.514 -17.634 2.452 1.00 79.56 90 ALA A O 1
ATOM 714 N N . TYR A 1 91 ? -7.732 -16.298 0.665 1.00 84.62 91 TYR A N 1
ATOM 715 C CA . TYR A 1 91 ? -9.160 -16.058 0.887 1.00 84.62 91 TYR A CA 1
ATOM 716 C C . TYR A 1 91 ? -10.012 -17.325 0.697 1.00 84.62 91 TYR A C 1
ATOM 718 O O . TYR A 1 91 ? -10.914 -17.541 1.501 1.00 84.62 91 TYR A O 1
ATOM 726 N N . ASP A 1 92 ? -9.707 -18.188 -0.284 1.00 88.62 92 ASP A N 1
ATOM 727 C CA . ASP A 1 92 ? -10.362 -19.509 -0.434 1.00 88.62 92 ASP A CA 1
ATOM 728 C C . ASP A 1 92 ? -10.178 -20.400 0.800 1.00 88.62 92 ASP A C 1
ATOM 730 O O . ASP A 1 92 ? -11.072 -21.146 1.204 1.00 88.62 92 ASP A O 1
ATOM 734 N N . PHE A 1 93 ? -8.991 -20.356 1.400 1.00 86.25 93 PHE A N 1
ATOM 735 C CA . PHE A 1 93 ? -8.705 -21.097 2.619 1.00 86.25 93 PHE A CA 1
ATOM 736 C C . PHE A 1 93 ? -9.459 -20.513 3.819 1.00 86.25 93 PHE A C 1
ATOM 738 O O . PHE A 1 93 ? -10.083 -21.255 4.573 1.00 86.25 93 PHE A O 1
ATOM 745 N N . LEU A 1 94 ? -9.431 -19.187 3.984 1.00 78.69 94 LEU A N 1
ATOM 746 C CA . LEU A 1 94 ? -10.070 -18.492 5.105 1.00 78.69 94 LEU A CA 1
ATOM 747 C C . LEU A 1 94 ? -11.601 -18.610 5.088 1.00 78.69 94 LEU A C 1
ATOM 749 O O . LEU A 1 94 ? -12.210 -18.630 6.154 1.00 78.69 94 LEU A O 1
ATOM 753 N N . GLU A 1 95 ? -12.221 -18.741 3.913 1.00 86.94 95 GLU A N 1
ATOM 754 C CA . GLU A 1 95 ? -13.673 -18.931 3.765 1.00 86.94 95 GLU A CA 1
ATOM 755 C C . GLU A 1 95 ? -14.187 -20.239 4.400 1.00 86.94 95 GLU A C 1
ATOM 757 O O . GLU A 1 95 ? -15.368 -20.352 4.715 1.00 86.94 95 GLU A O 1
ATOM 762 N N . GLN A 1 96 ? -13.306 -21.213 4.661 1.00 88.75 96 GLN A N 1
ATOM 763 C CA . GLN A 1 96 ? -13.662 -22.497 5.284 1.00 88.75 96 GLN A CA 1
ATOM 764 C C . GLN A 1 96 ? -13.895 -22.404 6.800 1.00 88.75 96 GLN A C 1
ATOM 766 O O . GLN A 1 96 ? -14.307 -23.386 7.419 1.00 88.75 96 GLN A O 1
ATOM 771 N N . PHE A 1 97 ? -13.601 -21.258 7.416 1.00 81.75 97 PHE A N 1
ATOM 772 C CA . PHE A 1 97 ? -13.678 -21.074 8.860 1.00 81.75 97 PHE A CA 1
ATOM 773 C C . PHE A 1 97 ? -14.843 -20.156 9.237 1.00 81.75 97 PHE A C 1
ATOM 775 O O . PHE A 1 97 ? -14.871 -18.977 8.881 1.00 81.75 97 PHE A O 1
ATOM 782 N N . ASP A 1 98 ? -15.769 -20.676 10.041 1.00 84.94 98 ASP A N 1
ATOM 783 C CA . ASP A 1 98 ? -16.863 -19.883 10.597 1.00 84.94 98 ASP A CA 1
ATOM 784 C C . ASP A 1 98 ? -16.370 -18.898 11.669 1.00 84.94 98 ASP A C 1
ATOM 786 O O . ASP A 1 98 ? -15.515 -19.205 12.503 1.00 84.94 98 ASP A O 1
ATOM 790 N N . GLY A 1 99 ? -16.963 -17.702 11.684 1.00 78.88 99 GLY A N 1
ATOM 791 C CA . GLY A 1 99 ? -16.722 -16.690 12.717 1.00 78.88 99 GLY A CA 1
ATOM 792 C C . GLY A 1 99 ? -15.457 -15.844 12.534 1.00 78.88 99 GLY A C 1
ATOM 793 O O . GLY A 1 99 ? -15.150 -15.038 13.414 1.00 78.88 99 GLY A O 1
ATOM 794 N N . LEU A 1 100 ? -14.738 -15.983 11.413 1.00 73.06 100 LEU A N 1
ATOM 795 C CA . LEU A 1 100 ? -13.663 -15.059 11.047 1.00 73.06 100 LEU A CA 1
ATOM 796 C C . LEU A 1 100 ? -14.227 -13.736 10.518 1.00 73.06 100 LEU A C 1
ATOM 798 O O . LEU A 1 100 ? -15.097 -13.717 9.649 1.00 73.06 100 LEU A O 1
ATOM 802 N N . THR A 1 101 ? -13.661 -12.618 10.975 1.00 69.12 101 THR A N 1
ATOM 803 C CA . THR A 1 101 ? -13.927 -11.295 10.389 1.00 69.12 101 THR A CA 1
ATOM 804 C C . THR A 1 101 ? -12.839 -10.961 9.387 1.00 69.12 101 THR A C 1
ATOM 806 O O . THR A 1 101 ? -11.929 -10.178 9.650 1.00 69.12 101 THR A O 1
ATOM 809 N N . VAL A 1 102 ? -12.936 -11.600 8.227 1.00 78.25 102 VAL A N 1
ATOM 810 C CA . VAL A 1 102 ? -12.133 -11.298 7.039 1.00 78.25 102 VAL A CA 1
ATOM 811 C C . VAL A 1 102 ? -13.032 -10.679 5.966 1.00 78.25 102 VAL A C 1
ATOM 813 O O . VAL A 1 102 ? -14.245 -10.914 5.980 1.00 78.25 102 VAL A O 1
ATOM 816 N N . PRO A 1 103 ? -12.485 -9.875 5.036 1.00 79.38 103 PRO A N 1
ATOM 817 C CA . PRO A 1 103 ? -13.234 -9.438 3.866 1.00 79.38 103 PRO A CA 1
ATOM 818 C C . PRO A 1 103 ? -13.869 -10.626 3.151 1.00 79.38 103 PRO A C 1
ATOM 820 O O . PRO A 1 103 ? -13.178 -11.568 2.767 1.00 79.38 103 PRO A O 1
ATOM 823 N N . LYS A 1 104 ? -15.196 -10.589 2.980 1.00 82.88 104 LYS A N 1
ATOM 824 C CA . LYS A 1 104 ? -15.907 -11.631 2.236 1.00 82.88 104 LYS A CA 1
ATOM 825 C C . LYS A 1 104 ? -15.416 -11.604 0.797 1.00 82.88 104 LYS A C 1
ATOM 827 O O . LYS A 1 104 ? -15.650 -10.617 0.111 1.00 82.88 104 LYS A O 1
ATOM 832 N N . LYS A 1 105 ? -14.776 -12.658 0.305 1.00 87.31 105 LYS A N 1
ATOM 833 C CA . LYS A 1 105 ? -14.432 -12.722 -1.115 1.00 87.31 105 LYS A CA 1
ATOM 834 C C . LYS A 1 105 ? -15.713 -12.892 -1.934 1.00 87.31 105 LYS A C 1
ATOM 836 O O . LYS A 1 105 ? -16.438 -13.862 -1.762 1.00 87.31 105 LYS A O 1
ATOM 841 N N . TYR A 1 106 ? -16.010 -11.935 -2.807 1.00 80.00 106 TYR A N 1
ATOM 842 C CA . TYR A 1 106 ? -17.141 -12.019 -3.734 1.00 80.00 106 TYR A CA 1
ATOM 843 C C . TYR A 1 106 ? -16.750 -12.687 -5.045 1.00 80.00 106 TYR A C 1
ATOM 845 O O . TYR A 1 106 ? -17.532 -13.426 -5.633 1.00 80.00 106 TYR A O 1
ATOM 853 N N . HIS A 1 107 ? -15.530 -12.424 -5.500 1.00 85.50 107 HIS A N 1
ATOM 854 C CA . HIS A 1 107 ? -14.975 -13.011 -6.706 1.00 85.50 107 HIS A CA 1
ATOM 855 C C . HIS A 1 107 ? -13.459 -13.066 -6.565 1.00 85.50 107 HIS A C 1
ATOM 857 O O . HIS A 1 107 ? -12.851 -12.146 -6.030 1.00 85.50 107 HIS A O 1
ATOM 863 N N . GLY A 1 108 ? -12.825 -14.126 -7.039 1.00 86.19 108 GLY A N 1
ATOM 864 C CA . GLY A 1 108 ? -11.375 -14.203 -7.092 1.00 86.19 108 GLY A CA 1
ATOM 865 C C . GLY A 1 108 ? -10.975 -15.286 -8.062 1.00 86.19 108 GLY A C 1
ATOM 866 O O . GLY A 1 108 ? -11.338 -16.443 -7.873 1.00 86.19 108 GLY A O 1
ATOM 867 N N . GLU A 1 109 ? -10.244 -14.902 -9.096 1.00 86.75 109 GLU A N 1
ATOM 868 C CA . GLU A 1 109 ? -9.760 -15.822 -10.111 1.00 86.75 109 GLU A CA 1
ATOM 869 C C . GLU A 1 109 ? -8.244 -15.859 -10.071 1.00 86.75 109 GLU A C 1
ATOM 871 O O . GLU A 1 109 ? -7.576 -14.820 -10.055 1.00 86.75 109 GLU A O 1
ATOM 876 N N . LEU A 1 110 ? -7.701 -17.076 -10.087 1.00 88.94 110 LEU A N 1
ATOM 877 C CA . LEU A 1 110 ? -6.292 -17.264 -10.386 1.00 88.94 110 LEU A CA 1
ATOM 878 C C . LEU A 1 110 ? -6.007 -16.689 -11.770 1.00 88.94 110 LEU A C 1
ATOM 880 O O . LEU A 1 110 ? -6.790 -16.889 -12.703 1.00 88.94 110 LEU A O 1
ATOM 884 N N . VAL A 1 111 ? -4.868 -16.022 -11.911 1.00 83.81 111 VAL A N 1
ATOM 885 C CA . VAL A 1 111 ? -4.466 -15.403 -13.167 1.00 83.81 111 VAL A CA 1
ATOM 886 C C . VAL A 1 111 ? -4.424 -16.450 -14.274 1.00 83.81 111 VAL A C 1
ATOM 888 O O . VAL A 1 111 ? -3.611 -17.376 -14.253 1.00 83.81 111 VAL A O 1
ATOM 891 N N . LYS A 1 112 ? -5.280 -16.262 -15.279 1.00 82.31 112 LYS A N 1
ATOM 892 C CA . LYS A 1 112 ? -5.269 -16.987 -16.552 1.00 82.31 112 LYS A CA 1
ATOM 893 C C . LYS A 1 112 ? -5.163 -15.948 -17.661 1.00 82.31 112 LYS A C 1
ATOM 895 O O . LYS A 1 112 ? -5.880 -14.953 -17.654 1.00 82.31 112 LYS A O 1
ATOM 900 N N . ASN A 1 113 ? -4.235 -16.145 -18.596 1.00 83.00 113 ASN A N 1
ATOM 901 C CA . ASN A 1 113 ? -4.001 -15.223 -19.718 1.00 83.00 113 ASN A CA 1
ATOM 902 C C . ASN A 1 113 ? -3.673 -13.774 -19.291 1.00 83.00 113 ASN A C 1
ATOM 904 O O . ASN A 1 113 ? -4.068 -12.819 -19.952 1.00 83.00 113 ASN A O 1
ATOM 908 N N . GLY A 1 114 ? -2.969 -13.606 -18.166 1.00 77.69 114 GLY A N 1
ATOM 909 C CA . GLY A 1 114 ? -2.484 -12.302 -17.700 1.00 77.69 114 GLY A CA 1
ATOM 910 C C . GLY A 1 114 ? -3.539 -11.378 -17.084 1.00 77.69 114 GLY A C 1
ATOM 911 O O . GLY A 1 114 ? -3.213 -10.241 -16.755 1.00 77.69 114 GLY A O 1
ATOM 912 N N . THR A 1 115 ? -4.777 -11.847 -16.903 1.00 74.81 115 THR A N 1
ATOM 913 C CA . THR A 1 115 ? -5.829 -11.083 -16.219 1.00 74.81 115 THR A CA 1
ATOM 914 C C . THR A 1 115 ? -5.960 -11.557 -14.776 1.00 74.81 115 THR A C 1
ATOM 916 O O . THR A 1 115 ? -6.123 -12.750 -14.529 1.00 74.81 115 THR A O 1
ATOM 919 N N . ALA A 1 116 ? -5.872 -10.620 -13.834 1.00 77.88 116 ALA A N 1
ATOM 920 C CA . ALA A 1 116 ? -5.979 -10.850 -12.398 1.00 77.88 116 ALA A CA 1
ATOM 921 C C . ALA A 1 116 ? -7.238 -10.152 -11.869 1.00 77.88 116 ALA A C 1
ATOM 923 O O . ALA A 1 116 ? -7.455 -8.975 -12.163 1.00 77.88 116 ALA A O 1
ATOM 924 N N . ARG A 1 117 ? -8.088 -10.874 -11.130 1.00 79.12 117 ARG A N 1
ATOM 925 C CA . ARG A 1 117 ? -9.350 -10.355 -10.580 1.00 79.12 117 ARG A CA 1
ATOM 926 C C . ARG A 1 117 ? -9.530 -10.844 -9.152 1.00 79.12 117 ARG A C 1
ATOM 928 O O . ARG A 1 117 ? -9.515 -12.049 -8.910 1.00 79.12 117 ARG A O 1
ATOM 935 N N . LEU A 1 118 ? -9.689 -9.914 -8.219 1.00 81.25 118 LEU A N 1
ATOM 936 C CA . LEU A 1 118 ? -10.057 -10.186 -6.835 1.00 81.25 118 LEU A CA 1
ATOM 937 C C . LEU A 1 118 ? -11.019 -9.085 -6.385 1.00 81.25 118 LEU A C 1
ATOM 939 O O . LEU A 1 118 ? -10.701 -7.901 -6.436 1.00 81.25 118 LEU A O 1
ATOM 943 N N . CYS A 1 119 ? -12.220 -9.487 -5.996 1.00 77.75 119 CYS A N 1
ATOM 944 C CA . CYS A 1 119 ? -13.262 -8.631 -5.466 1.00 77.75 119 CYS A CA 1
ATOM 945 C C . CYS A 1 119 ? -13.539 -9.063 -4.032 1.00 77.75 119 CYS A C 1
ATOM 947 O O . CYS A 1 119 ? -14.009 -10.176 -3.773 1.00 77.75 119 CYS A O 1
ATOM 949 N N . LEU A 1 120 ? -13.242 -8.162 -3.106 1.00 80.31 120 LEU A N 1
ATOM 950 C CA . LEU A 1 120 ? -13.453 -8.361 -1.686 1.00 80.31 120 LEU A CA 1
ATOM 951 C C . LEU A 1 120 ? -14.584 -7.463 -1.212 1.00 80.31 120 LEU A C 1
ATOM 953 O O . LEU A 1 120 ? -14.735 -6.317 -1.633 1.00 80.31 120 LEU A O 1
ATOM 957 N N . GLY A 1 121 ? -15.375 -8.000 -0.303 1.00 75.31 121 GLY A N 1
ATOM 958 C CA . GLY A 1 121 ? -16.418 -7.283 0.376 1.00 75.31 121 GLY A CA 1
ATOM 959 C C . GLY A 1 121 ? -15.831 -6.314 1.370 1.00 75.31 121 GLY A C 1
ATOM 960 O O . GLY A 1 121 ? -14.937 -6.640 2.148 1.00 75.31 121 GLY A O 1
ATOM 961 N N . TYR A 1 122 ? -16.382 -5.110 1.342 1.00 67.06 122 TYR A N 1
ATOM 962 C CA . TYR A 1 122 ? -16.052 -4.081 2.300 1.00 67.06 122 TYR A CA 1
ATOM 963 C C . TYR A 1 122 ? -16.318 -4.574 3.728 1.00 67.06 122 TYR A C 1
ATOM 965 O O . TYR A 1 122 ? -17.448 -4.923 4.081 1.00 67.06 122 TYR A O 1
ATOM 973 N N . VAL A 1 123 ? -15.280 -4.564 4.564 1.00 65.62 123 VAL A N 1
ATOM 974 C CA . VAL A 1 123 ? -15.414 -4.836 5.996 1.00 65.62 123 VAL A CA 1
ATOM 975 C C . VAL A 1 123 ? -15.624 -3.514 6.705 1.00 65.62 123 VAL A C 1
ATOM 977 O O . VAL A 1 123 ? -14.715 -2.696 6.833 1.00 65.62 123 VAL A O 1
ATOM 980 N N . LYS A 1 124 ? -16.843 -3.293 7.194 1.00 54.50 124 LYS A N 1
ATOM 981 C CA . LYS A 1 124 ? -17.156 -2.104 7.986 1.00 54.50 124 LYS A CA 1
ATOM 982 C C . LYS A 1 124 ? -16.231 -2.092 9.215 1.00 54.50 124 LYS A C 1
ATOM 984 O O . LYS A 1 124 ? -16.295 -3.017 10.014 1.00 54.50 124 LYS A O 1
ATOM 989 N N . ASN A 1 125 ? -15.477 -1.010 9.438 1.00 53.09 125 ASN A N 1
ATOM 990 C CA . ASN A 1 125 ? -14.600 -0.807 10.616 1.00 53.09 125 ASN A CA 1
ATOM 991 C C . ASN A 1 125 ? -13.388 -1.729 10.670 1.00 53.09 125 ASN A C 1
ATOM 993 O O . ASN A 1 125 ? -12.871 -2.030 11.747 1.00 53.09 125 ASN A O 1
ATOM 997 N N . SER A 1 126 ? -12.885 -2.117 9.501 1.00 47.16 126 SER A N 1
ATOM 998 C CA . SER A 1 126 ? -11.462 -2.391 9.382 1.00 47.16 126 SER A CA 1
ATOM 999 C C . SER A 1 126 ? -10.694 -1.165 9.893 1.00 47.16 126 SER A C 1
ATOM 1001 O O . SER A 1 126 ? -10.674 -0.118 9.246 1.00 47.16 126 SER A O 1
ATOM 1003 N N . ARG A 1 127 ? -10.118 -1.271 11.089 1.00 43.19 127 ARG A N 1
ATOM 1004 C CA . ARG A 1 127 ? -9.175 -0.291 11.629 1.00 43.19 127 ARG A CA 1
ATOM 1005 C C . ARG A 1 127 ? -7.764 -0.770 11.335 1.00 43.19 127 ARG A C 1
ATOM 1007 O O . ARG A 1 127 ? -7.498 -1.968 11.428 1.00 43.19 127 ARG A O 1
ATOM 1014 N N . MET A 1 128 ? -6.859 0.154 11.028 1.00 39.88 128 MET A N 1
ATOM 1015 C CA . MET A 1 128 ? -5.432 -0.143 11.121 1.00 39.88 128 MET A CA 1
ATOM 1016 C C . MET A 1 128 ? -5.148 -0.571 12.557 1.00 39.88 128 MET A C 1
ATOM 1018 O O . MET A 1 128 ? -5.330 0.213 13.487 1.00 39.88 128 MET A O 1
ATOM 1022 N N . MET A 1 129 ? -4.766 -1.830 12.745 1.00 36.66 129 MET A N 1
ATOM 1023 C CA . MET A 1 129 ? -4.250 -2.272 14.030 1.00 36.66 129 MET A CA 1
ATOM 1024 C C . MET A 1 129 ? -2.752 -2.015 14.039 1.00 36.66 129 MET A C 1
ATOM 1026 O O . MET A 1 129 ? -2.020 -2.570 13.217 1.00 36.66 129 MET A O 1
ATOM 1030 N N . ASN A 1 130 ? -2.301 -1.171 14.966 1.00 36.22 130 ASN A N 1
ATOM 1031 C CA . ASN A 1 130 ? -0.880 -1.042 15.226 1.00 36.22 130 ASN A CA 1
ATOM 1032 C C . ASN A 1 130 ? -0.428 -2.310 15.943 1.00 36.22 130 ASN A C 1
ATOM 1034 O O . ASN A 1 130 ? -0.921 -2.654 17.013 1.00 36.22 130 ASN A O 1
ATOM 1038 N N . SER A 1 131 ? 0.518 -3.022 15.359 1.00 29.41 131 SER A N 1
ATOM 1039 C CA . SER A 1 131 ? 0.890 -4.336 15.860 1.00 29.41 131 SER A CA 1
ATOM 1040 C C . SER A 1 131 ? 1.862 -4.286 17.062 1.00 29.41 131 SER A C 1
ATOM 1042 O O . SER A 1 131 ? 2.254 -5.334 17.573 1.00 29.41 131 SER A O 1
ATOM 1044 N N . TYR A 1 132 ? 2.183 -3.086 17.588 1.00 31.59 132 TYR A N 1
ATOM 1045 C CA . TYR A 1 132 ? 2.795 -2.891 18.919 1.00 31.59 132 TYR A CA 1
ATOM 1046 C C . TYR A 1 132 ? 1.770 -2.934 20.066 1.00 31.59 132 TYR A C 1
ATOM 1048 O O . TYR A 1 132 ? 2.165 -3.061 21.230 1.00 31.59 132 TYR A O 1
ATOM 1056 N N . GLU A 1 133 ? 0.467 -2.833 19.785 1.00 37.22 133 GLU A N 1
ATOM 1057 C CA . GLU A 1 133 ? -0.553 -3.002 20.817 1.00 37.22 133 GLU A CA 1
ATOM 1058 C C . GLU A 1 133 ? -0.667 -4.484 21.193 1.00 37.22 133 GLU A C 1
ATOM 1060 O O . GLU A 1 133 ? -1.023 -5.347 20.389 1.00 37.22 133 GLU A O 1
ATOM 1065 N N . LYS A 1 134 ? -0.355 -4.807 22.455 1.00 33.50 134 LYS A N 1
ATOM 1066 C CA . LYS A 1 134 ? -0.640 -6.134 23.008 1.00 33.50 134 LYS A CA 1
ATOM 1067 C C . LYS A 1 134 ? -2.150 -6.302 23.115 1.00 33.50 134 LYS A C 1
ATOM 1069 O O . LYS A 1 134 ? -2.754 -5.880 24.098 1.00 33.50 134 LYS A O 1
ATOM 1074 N N . HIS A 1 135 ? -2.741 -6.944 22.118 1.00 44.22 135 HIS A N 1
ATOM 1075 C CA . HIS A 1 135 ? -4.140 -7.332 22.157 1.00 44.22 135 HIS A CA 1
ATOM 1076 C C . HIS A 1 135 ? -4.308 -8.659 22.892 1.00 44.22 135 HIS A C 1
ATOM 1078 O O . HIS A 1 135 ? -3.603 -9.636 22.634 1.00 44.22 135 HIS A O 1
ATOM 1084 N N . THR A 1 136 ? -5.269 -8.711 23.804 1.00 47.66 136 THR A N 1
ATOM 1085 C CA . THR A 1 136 ? -5.741 -9.982 24.349 1.00 47.66 136 THR A CA 1
ATOM 1086 C C . THR A 1 136 ? -6.511 -10.747 23.271 1.00 47.66 136 THR A C 1
ATOM 1088 O O . THR A 1 136 ? -7.080 -10.151 22.353 1.00 47.66 136 THR A O 1
ATOM 1091 N N . VAL A 1 137 ? -6.572 -12.076 23.390 1.00 44.81 137 VAL A N 1
ATOM 1092 C CA . VAL A 1 137 ? -7.382 -12.935 22.501 1.00 44.81 137 VAL A CA 1
ATOM 1093 C C . VAL A 1 137 ? -8.833 -12.430 22.429 1.00 44.81 137 VAL A C 1
ATOM 1095 O O . VAL A 1 137 ? -9.424 -12.357 21.354 1.00 44.81 137 VAL A O 1
ATOM 1098 N N . GLU A 1 138 ? -9.367 -11.952 23.553 1.00 43.00 138 GLU A N 1
ATOM 1099 C CA . GLU A 1 138 ? -10.674 -11.303 23.656 1.00 43.00 138 GLU A CA 1
ATOM 1100 C C . GLU A 1 138 ? -10.795 -9.990 22.871 1.00 43.00 138 GLU A C 1
ATOM 1102 O O . GLU A 1 138 ? -11.847 -9.738 22.293 1.00 43.00 138 GLU A O 1
ATOM 1107 N N . GLN A 1 139 ? -9.753 -9.157 22.817 1.00 43.03 139 GLN A N 1
ATOM 1108 C CA . GLN A 1 139 ? -9.760 -7.903 22.051 1.00 43.03 139 GLN A CA 1
ATOM 1109 C C . GLN A 1 139 ? -9.695 -8.157 20.544 1.00 43.03 139 GLN A C 1
ATOM 1111 O O . GLN A 1 139 ? -10.390 -7.484 19.777 1.00 43.03 139 GLN A O 1
ATOM 1116 N N . VAL A 1 140 ? -8.932 -9.164 20.115 1.00 44.53 140 VAL A N 1
ATOM 1117 C CA . VAL A 1 140 ? -8.932 -9.633 18.719 1.00 44.53 140 VAL A CA 1
ATOM 1118 C C . VAL A 1 140 ? -10.328 -10.150 18.349 1.00 44.53 140 VAL A C 1
ATOM 1120 O O . VAL A 1 140 ? -10.899 -9.739 17.338 1.00 44.53 140 VAL A O 1
ATOM 1123 N N . ARG A 1 141 ? -10.944 -10.944 19.236 1.00 41.22 141 ARG A N 1
ATOM 1124 C CA . ARG A 1 141 ? -12.314 -11.463 19.092 1.00 41.22 141 ARG A CA 1
ATOM 1125 C C . ARG A 1 141 ? -13.384 -10.361 19.094 1.00 41.22 141 ARG A C 1
ATOM 1127 O O . ARG A 1 141 ? -14.333 -10.432 18.324 1.00 41.22 141 ARG A O 1
ATOM 1134 N N . GLN A 1 142 ? -13.238 -9.317 19.912 1.00 37.19 142 GLN A N 1
ATOM 1135 C CA . GLN A 1 142 ? -14.183 -8.194 19.975 1.00 37.19 142 GLN A CA 1
ATOM 1136 C C . GLN A 1 142 ? -14.102 -7.275 18.751 1.00 37.19 142 GLN A C 1
ATOM 1138 O O . GLN A 1 142 ? -15.147 -6.838 18.263 1.00 37.19 142 GLN A O 1
ATOM 1143 N N . THR A 1 143 ? -12.896 -7.031 18.225 1.00 39.00 143 THR A N 1
ATOM 1144 C CA . THR A 1 143 ? -12.666 -6.241 16.996 1.00 39.00 143 THR A CA 1
ATOM 1145 C C . THR A 1 143 ? -13.355 -6.881 15.790 1.00 39.00 143 THR A C 1
ATOM 1147 O O . THR A 1 143 ? -13.906 -6.187 14.944 1.00 39.00 143 THR A O 1
ATOM 1150 N N . CYS A 1 144 ? -13.422 -8.211 15.775 1.00 37.31 144 CYS A N 1
ATOM 1151 C CA . CYS A 1 144 ? -14.164 -8.981 14.784 1.00 37.31 144 CYS A CA 1
ATOM 1152 C C . CYS A 1 144 ? -15.694 -8.755 14.855 1.00 37.31 144 CYS A C 1
ATOM 1154 O O . CYS A 1 144 ? -16.385 -8.885 13.848 1.00 37.31 144 CYS A O 1
ATOM 1156 N N . THR A 1 145 ? -16.242 -8.380 16.017 1.00 33.81 145 THR A N 1
ATOM 1157 C CA . THR A 1 145 ? -17.701 -8.376 16.274 1.00 33.81 145 THR A CA 1
ATOM 1158 C C . THR A 1 145 ? -18.384 -7.006 16.353 1.00 33.81 145 THR A C 1
ATOM 1160 O O . THR A 1 145 ? -19.613 -6.954 16.342 1.00 33.81 145 THR A O 1
ATOM 1163 N N . ARG A 1 146 ? -17.658 -5.884 16.454 1.00 32.47 146 ARG A N 1
ATOM 1164 C CA . ARG A 1 146 ? -18.269 -4.556 16.675 1.00 32.47 146 ARG A CA 1
ATOM 1165 C C . ARG A 1 146 ? -17.756 -3.515 15.696 1.00 32.47 146 ARG A C 1
ATOM 1167 O O . ARG A 1 146 ? -16.595 -3.133 15.729 1.00 32.47 146 ARG A O 1
ATOM 1174 N N . ALA A 1 147 ? -18.664 -3.042 14.849 1.00 33.47 147 ALA A N 1
ATOM 1175 C CA . ALA A 1 147 ? -18.303 -2.270 13.683 1.00 33.47 147 ALA A CA 1
ATOM 1176 C C . ALA A 1 147 ? -19.430 -1.288 13.256 1.00 33.47 147 ALA A C 1
ATOM 1178 O O . ALA A 1 147 ? -20.331 -1.645 12.495 1.00 33.47 147 ALA A O 1
ATOM 1179 N N . THR A 1 148 ? -19.298 0.008 13.590 1.00 32.38 148 THR A N 1
ATOM 1180 C CA . THR A 1 148 ? -20.123 1.125 13.068 1.00 32.38 148 THR A CA 1
ATOM 1181 C C . THR A 1 148 ? -19.336 2.408 12.698 1.00 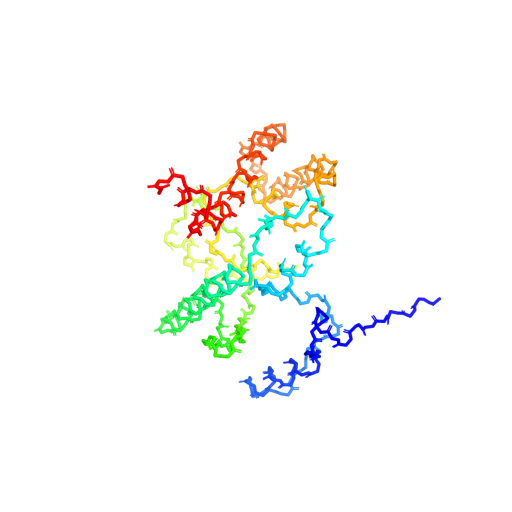32.38 148 THR A C 1
ATOM 1183 O O . THR A 1 148 ? -18.809 3.057 13.586 1.00 32.38 148 THR A O 1
ATOM 1186 N N . PHE A 1 149 ? -19.428 2.784 11.403 1.00 34.47 149 PHE A N 1
ATOM 1187 C CA . PHE A 1 149 ? -19.274 4.096 10.715 1.00 34.47 149 PHE A CA 1
ATOM 1188 C C . PHE A 1 149 ? -17.912 4.839 10.654 1.00 34.47 149 PHE A C 1
ATOM 1190 O O . PHE A 1 149 ? -17.528 5.500 11.605 1.00 34.47 149 PHE A O 1
ATOM 1197 N N . SER A 1 150 ? -17.288 4.875 9.459 1.00 34.78 150 SER A N 1
ATOM 1198 C CA . SER A 1 150 ? -16.884 6.065 8.654 1.00 34.78 150 SER A CA 1
ATOM 1199 C C . SER A 1 150 ? -16.055 5.613 7.427 1.00 34.78 150 SER A C 1
ATOM 1201 O O . SER A 1 150 ? -15.488 4.523 7.441 1.00 34.78 150 SER A O 1
ATOM 1203 N N . SER A 1 151 ? -16.068 6.385 6.337 1.00 42.09 151 SER A N 1
ATOM 1204 C CA . SER A 1 151 ? -15.683 6.006 4.967 1.00 42.09 151 SER A CA 1
ATOM 1205 C C . SER A 1 151 ? -14.210 6.262 4.621 1.00 42.09 151 SER A C 1
ATOM 1207 O O . SER A 1 151 ? -13.793 7.418 4.601 1.00 42.09 151 SER A O 1
ATOM 1209 N N . THR A 1 152 ? -13.476 5.186 4.304 1.00 45.22 152 THR A N 1
ATOM 1210 C CA . THR A 1 152 ? -12.440 4.971 3.252 1.00 45.22 152 THR A CA 1
ATOM 1211 C C . THR A 1 152 ? -11.551 3.819 3.744 1.00 45.22 152 THR A C 1
ATOM 1213 O O . THR A 1 152 ? -10.910 3.945 4.784 1.00 45.22 152 THR A O 1
ATOM 1216 N N . ALA A 1 153 ? -11.562 2.664 3.069 1.00 50.22 153 ALA A N 1
ATOM 1217 C CA . ALA A 1 153 ? -10.807 1.488 3.515 1.00 50.22 153 ALA A CA 1
ATOM 1218 C C . ALA A 1 153 ? -9.391 1.458 2.930 1.00 50.22 153 ALA A C 1
ATOM 1220 O O . ALA A 1 153 ? -9.201 1.702 1.741 1.00 50.22 153 ALA A O 1
ATOM 1221 N N . LEU A 1 154 ? -8.422 1.080 3.766 1.00 48.53 154 LEU A N 1
ATOM 1222 C CA . LEU A 1 154 ? -7.123 0.584 3.323 1.00 48.53 154 LEU A CA 1
ATOM 1223 C C . LEU A 1 154 ? -7.269 -0.915 3.039 1.00 48.53 154 LEU A C 1
ATOM 1225 O O . LEU A 1 154 ? -7.636 -1.689 3.926 1.00 48.53 154 LEU A O 1
ATOM 1229 N N . ILE A 1 155 ? -7.030 -1.305 1.791 1.00 48.16 155 ILE A N 1
ATOM 1230 C CA . ILE A 1 155 ? -6.918 -2.706 1.373 1.00 48.16 155 ILE A CA 1
ATOM 1231 C C . ILE A 1 155 ? -5.439 -3.048 1.167 1.00 48.16 155 ILE A C 1
ATOM 1233 O O . ILE A 1 155 ? -4.616 -2.141 1.082 1.00 48.16 155 ILE A O 1
ATOM 1237 N N . ASP A 1 156 ? -5.135 -4.343 1.080 1.00 52.31 156 ASP A N 1
ATOM 1238 C CA . ASP A 1 156 ? -3.792 -4.884 0.847 1.00 52.31 156 ASP A CA 1
ATOM 1239 C C . ASP A 1 156 ? -2.816 -4.824 2.058 1.00 52.31 156 ASP A C 1
ATOM 1241 O O . ASP A 1 156 ? -1.948 -3.961 2.188 1.00 52.31 156 ASP A O 1
ATOM 1245 N N . TRP A 1 157 ? -2.968 -5.788 2.979 1.00 58.16 157 TRP A N 1
ATOM 1246 C CA . TRP A 1 157 ? -2.270 -5.848 4.279 1.00 58.16 157 TRP A CA 1
ATOM 1247 C C . TRP A 1 157 ? -0.934 -6.606 4.257 1.00 58.16 157 TRP A C 1
ATOM 1249 O O . TRP A 1 157 ? -0.318 -6.803 5.303 1.00 58.16 157 TRP A O 1
ATOM 1259 N N . GLN A 1 158 ? -0.456 -7.044 3.095 1.00 54.81 158 GLN A N 1
ATOM 1260 C CA . GLN A 1 158 ? 0.750 -7.880 2.978 1.00 54.81 158 GLN A CA 1
ATOM 1261 C C . GLN A 1 158 ? 2.048 -7.199 3.444 1.00 54.81 158 GLN A C 1
ATOM 1263 O O . GLN A 1 158 ? 3.032 -7.873 3.746 1.00 54.81 158 GLN A O 1
ATOM 1268 N N . CYS A 1 159 ? 2.049 -5.866 3.540 1.00 64.31 159 CYS A N 1
ATOM 1269 C CA . CYS A 1 159 ? 3.150 -5.075 4.098 1.00 64.31 159 CYS A CA 1
ATOM 1270 C C . CYS A 1 159 ? 2.851 -4.505 5.497 1.00 64.31 159 CYS A C 1
ATOM 1272 O O . CYS A 1 159 ? 3.640 -3.697 6.007 1.00 64.31 159 CYS A O 1
ATOM 1274 N N . ALA A 1 160 ? 1.735 -4.904 6.118 1.00 70.69 160 ALA A N 1
ATOM 1275 C CA . ALA A 1 160 ? 1.402 -4.512 7.480 1.00 70.69 160 ALA A CA 1
ATOM 1276 C C . ALA A 1 160 ? 2.417 -5.122 8.451 1.00 70.69 160 ALA A C 1
ATOM 1278 O O . ALA A 1 160 ? 2.726 -6.312 8.405 1.00 70.69 160 ALA A O 1
ATOM 1279 N N . HIS A 1 161 ? 2.961 -4.287 9.324 1.00 74.88 161 HIS A N 1
ATOM 1280 C CA . HIS A 1 161 ? 3.961 -4.695 10.297 1.00 74.88 161 HIS A CA 1
ATOM 1281 C C . HIS A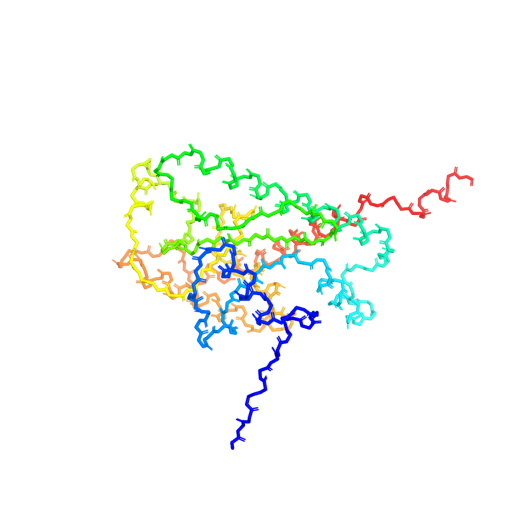 1 161 ? 3.882 -3.793 11.523 1.00 74.88 161 HIS A C 1
ATOM 1283 O O . HIS A 1 161 ? 3.131 -2.815 11.569 1.00 74.88 161 HIS A O 1
ATOM 1289 N N . ILE A 1 162 ? 4.658 -4.172 12.526 1.00 71.81 162 ILE A N 1
ATOM 1290 C CA . ILE A 1 162 ? 4.778 -3.461 13.782 1.00 71.81 162 ILE A CA 1
ATOM 1291 C C . ILE A 1 162 ? 5.673 -2.242 13.522 1.00 71.81 162 ILE A C 1
ATOM 1293 O O . ILE A 1 162 ? 6.881 -2.415 13.378 1.00 71.81 162 ILE A O 1
ATOM 1297 N N . GLY A 1 163 ? 5.070 -1.053 13.401 1.00 80.81 163 GLY A N 1
ATOM 1298 C CA . GLY A 1 163 ? 5.742 0.187 12.991 1.00 80.81 163 GLY A CA 1
ATOM 1299 C C . GLY A 1 163 ? 5.193 1.448 13.677 1.00 80.81 163 GLY A C 1
ATOM 1300 O O . GLY A 1 163 ? 4.157 1.431 14.355 1.00 80.81 163 GLY A O 1
ATOM 1301 N N . VAL A 1 164 ? 5.940 2.549 13.580 1.00 86.94 164 VAL A N 1
ATOM 1302 C CA . VAL A 1 164 ? 5.456 3.864 14.032 1.00 86.94 164 VAL A CA 1
ATOM 1303 C C . VAL A 1 164 ? 4.603 4.480 12.927 1.00 86.94 164 VAL A C 1
ATOM 1305 O O . VAL A 1 164 ? 4.948 4.354 11.760 1.00 86.94 164 VAL A O 1
ATOM 1308 N N . GLY A 1 165 ? 3.523 5.197 13.257 1.00 86.56 165 GLY A N 1
ATOM 1309 C CA . GLY A 1 165 ? 2.610 5.732 12.228 1.00 86.56 165 GLY A CA 1
ATOM 1310 C C . GLY A 1 165 ? 3.291 6.621 11.172 1.00 86.56 165 GLY A C 1
ATOM 1311 O O . GLY A 1 165 ? 2.870 6.660 10.020 1.00 86.56 165 GLY A O 1
ATOM 1312 N N . VAL A 1 166 ? 4.402 7.273 11.537 1.00 92.44 166 VAL A N 1
ATOM 1313 C CA . VAL A 1 166 ? 5.232 8.070 10.619 1.00 92.44 166 VAL A CA 1
ATOM 1314 C C . VAL A 1 166 ? 5.834 7.220 9.490 1.00 92.44 166 VAL A C 1
ATOM 1316 O O . VAL A 1 166 ? 5.988 7.703 8.371 1.00 92.44 166 VAL A O 1
ATOM 1319 N N . GLU A 1 167 ? 6.153 5.952 9.751 1.00 91.38 167 GLU A N 1
ATOM 1320 C CA . GLU A 1 167 ? 6.640 5.019 8.733 1.00 91.38 167 GLU A CA 1
ATOM 1321 C C . GLU A 1 167 ? 5.571 4.745 7.672 1.00 91.38 167 GLU A C 1
ATOM 1323 O O . GLU A 1 167 ? 5.842 4.878 6.478 1.00 91.38 167 GLU A O 1
ATOM 1328 N N . ASP A 1 168 ? 4.342 4.432 8.084 1.00 85.69 168 ASP A N 1
ATOM 1329 C CA . ASP A 1 168 ? 3.236 4.190 7.153 1.00 85.69 168 ASP A CA 1
ATOM 1330 C C . ASP A 1 168 ? 2.902 5.449 6.348 1.00 85.69 168 ASP A C 1
ATOM 1332 O O . ASP A 1 168 ? 2.715 5.388 5.129 1.00 85.69 168 ASP A O 1
ATOM 1336 N N . LEU A 1 169 ? 2.941 6.615 6.997 1.00 88.62 169 LEU A N 1
ATOM 1337 C CA . LEU A 1 169 ? 2.771 7.904 6.335 1.00 88.62 169 LEU A CA 1
ATOM 1338 C C . LEU A 1 169 ? 3.843 8.141 5.263 1.00 88.62 169 LEU A C 1
ATOM 1340 O O . LEU A 1 169 ? 3.522 8.578 4.156 1.00 88.62 169 LEU A O 1
ATOM 1344 N N . HIS A 1 170 ? 5.104 7.792 5.536 1.00 90.00 170 HIS A N 1
ATOM 1345 C CA . HIS A 1 170 ? 6.159 7.834 4.526 1.00 90.00 170 HIS A CA 1
ATOM 1346 C C . HIS A 1 170 ? 5.915 6.858 3.384 1.00 90.00 170 HIS A C 1
ATOM 1348 O O . HIS A 1 170 ? 6.155 7.220 2.234 1.00 90.00 170 HIS A O 1
ATOM 1354 N N . ARG A 1 171 ? 5.432 5.644 3.656 1.00 85.19 171 ARG A N 1
ATOM 1355 C CA . ARG A 1 171 ? 5.143 4.653 2.610 1.00 85.19 171 ARG A CA 1
ATOM 1356 C C . ARG A 1 171 ? 4.030 5.129 1.676 1.00 85.19 171 ARG A C 1
ATOM 1358 O O . ARG A 1 171 ? 4.174 5.016 0.456 1.00 85.19 171 ARG A O 1
ATOM 1365 N N . ILE A 1 172 ? 2.975 5.722 2.234 1.00 82.44 172 ILE A N 1
ATOM 1366 C CA . ILE A 1 172 ? 1.888 6.348 1.471 1.00 82.44 172 ILE A CA 1
ATOM 1367 C C . ILE A 1 172 ? 2.438 7.522 0.660 1.00 82.44 172 ILE A C 1
ATOM 1369 O O . ILE A 1 172 ? 2.252 7.581 -0.553 1.00 82.44 172 ILE A O 1
ATOM 1373 N N . ALA A 1 173 ? 3.184 8.422 1.298 1.00 82.19 173 ALA A N 1
ATOM 1374 C CA . ALA A 1 173 ? 3.724 9.603 0.641 1.00 82.19 173 ALA A CA 1
ATOM 1375 C C . ALA A 1 173 ? 4.708 9.264 -0.486 1.00 82.19 173 ALA A C 1
ATOM 1377 O O . ALA A 1 173 ? 4.652 9.881 -1.544 1.00 82.19 173 ALA A O 1
ATOM 1378 N N . ILE A 1 174 ? 5.596 8.283 -0.289 1.00 83.81 174 ILE A N 1
ATOM 1379 C CA . ILE A 1 174 ? 6.530 7.783 -1.316 1.00 83.81 174 ILE A CA 1
ATOM 1380 C C . ILE A 1 174 ? 5.773 7.282 -2.546 1.00 83.81 174 ILE A C 1
ATOM 1382 O O . ILE A 1 174 ? 6.236 7.506 -3.663 1.00 83.81 174 ILE A O 1
ATOM 1386 N N . SER A 1 175 ? 4.608 6.670 -2.338 1.00 75.69 175 SER A N 1
ATOM 1387 C CA . SER A 1 175 ? 3.772 6.122 -3.408 1.00 75.69 175 SER A CA 1
ATOM 1388 C C . SER A 1 175 ? 2.889 7.175 -4.089 1.00 75.69 175 SER A C 1
ATOM 1390 O O . SER A 1 175 ? 2.570 7.024 -5.264 1.00 75.69 175 SER A O 1
ATOM 1392 N N . ALA A 1 176 ? 2.496 8.234 -3.373 1.00 69.62 176 ALA A N 1
ATOM 1393 C CA . ALA A 1 176 ? 1.475 9.185 -3.822 1.00 69.62 176 ALA A CA 1
ATOM 1394 C C . ALA A 1 176 ? 2.004 10.570 -4.237 1.00 69.62 176 ALA A C 1
ATOM 1396 O O . ALA A 1 176 ? 1.332 11.281 -4.978 1.00 69.62 176 ALA A O 1
ATOM 1397 N N . LEU A 1 177 ? 3.179 10.981 -3.755 1.00 68.81 177 LEU A N 1
ATOM 1398 C CA . LEU A 1 177 ? 3.693 12.347 -3.908 1.00 68.81 177 LEU A CA 1
ATOM 1399 C C . LEU A 1 177 ? 5.038 12.360 -4.631 1.00 68.81 177 LEU A C 1
ATOM 1401 O O . LEU A 1 177 ? 5.811 11.406 -4.535 1.00 68.81 177 LEU A O 1
ATOM 1405 N N . THR A 1 178 ? 5.374 13.465 -5.301 1.00 78.81 178 THR A N 1
ATOM 1406 C CA . THR A 1 178 ? 6.717 13.655 -5.872 1.00 78.81 178 THR A CA 1
ATOM 1407 C C . THR A 1 178 ? 7.764 13.861 -4.773 1.00 78.81 178 THR A C 1
ATOM 1409 O O . THR A 1 178 ? 7.443 14.161 -3.627 1.00 78.81 178 THR A O 1
ATOM 1412 N N . THR A 1 179 ? 9.055 13.724 -5.089 1.00 79.94 179 THR A N 1
ATOM 1413 C CA . THR A 1 179 ? 10.124 13.970 -4.100 1.00 79.94 179 THR A CA 1
ATOM 1414 C C . THR A 1 179 ? 10.088 15.386 -3.525 1.00 79.94 179 THR A C 1
ATOM 1416 O O . THR A 1 179 ? 10.398 15.565 -2.348 1.00 79.94 179 THR A O 1
ATOM 1419 N N . GLU A 1 180 ? 9.735 16.378 -4.342 1.00 84.12 180 GLU A N 1
ATOM 1420 C CA . GLU A 1 180 ? 9.615 17.770 -3.910 1.00 84.12 180 GLU A CA 1
ATOM 1421 C C . GLU A 1 180 ? 8.417 17.946 -2.975 1.00 84.12 180 GLU A C 1
ATOM 1423 O O . GLU A 1 180 ? 8.598 18.402 -1.845 1.00 84.12 180 GLU A O 1
ATOM 1428 N N . ASP A 1 181 ? 7.243 17.457 -3.386 1.00 79.75 181 ASP A N 1
ATOM 1429 C CA . ASP A 1 181 ? 6.021 17.527 -2.581 1.00 79.75 181 ASP A CA 1
ATOM 1430 C C . ASP A 1 181 ? 6.170 16.786 -1.257 1.00 79.75 181 ASP A C 1
ATOM 1432 O O . ASP A 1 181 ? 5.723 17.270 -0.223 1.00 79.75 181 ASP A O 1
ATOM 1436 N N . ARG A 1 182 ? 6.846 15.631 -1.235 1.00 88.69 182 ARG A N 1
ATOM 1437 C CA . ARG A 1 182 ? 7.124 14.916 0.019 1.00 88.69 182 ARG A CA 1
ATOM 1438 C C . ARG A 1 182 ? 7.914 15.780 0.985 1.00 88.69 182 ARG A C 1
ATOM 1440 O O . ARG A 1 182 ? 7.547 15.859 2.147 1.00 88.69 182 ARG A O 1
ATOM 1447 N N . ARG A 1 183 ? 8.983 16.430 0.523 1.00 86.81 183 ARG A N 1
ATOM 1448 C CA . ARG A 1 183 ? 9.830 17.264 1.390 1.00 86.81 183 ARG A CA 1
ATOM 1449 C C . ARG A 1 183 ? 9.072 18.466 1.940 1.00 86.81 183 ARG A C 1
ATOM 1451 O O . ARG A 1 183 ? 9.264 18.805 3.102 1.00 86.81 183 ARG A O 1
ATOM 1458 N N . SER A 1 184 ? 8.231 19.098 1.125 1.00 87.88 184 SER A N 1
ATOM 1459 C CA . SER A 1 184 ? 7.475 20.282 1.538 1.00 87.88 184 SER A CA 1
ATOM 1460 C C . SER A 1 184 ? 6.254 19.947 2.403 1.00 87.88 184 SER A C 1
ATOM 1462 O O . SER A 1 184 ? 5.917 20.724 3.293 1.00 87.88 184 SER A O 1
ATOM 1464 N N . SER A 1 185 ? 5.610 18.793 2.193 1.00 91.62 185 SER A N 1
ATOM 1465 C CA . SER A 1 185 ? 4.360 18.421 2.876 1.00 91.62 185 SER A CA 1
ATOM 1466 C C . SER A 1 185 ? 4.535 17.548 4.119 1.00 91.62 185 SER A C 1
ATOM 1468 O O . SER A 1 185 ? 3.640 17.539 4.965 1.00 91.62 185 SER A O 1
ATOM 1470 N N . MET A 1 186 ? 5.658 16.834 4.283 1.00 94.00 186 MET A N 1
ATOM 1471 C CA . MET A 1 186 ? 5.792 15.852 5.372 1.00 94.00 186 MET A CA 1
ATOM 1472 C C . MET A 1 186 ? 5.583 16.426 6.774 1.00 94.00 186 MET A C 1
ATOM 1474 O O . MET A 1 186 ? 4.833 15.815 7.534 1.00 94.00 186 MET A O 1
ATOM 1478 N N . PRO A 1 187 ? 6.153 17.594 7.136 1.00 96.19 187 PRO A N 1
ATOM 1479 C CA . PRO A 1 187 ? 5.949 18.147 8.473 1.00 96.19 187 PRO A CA 1
ATOM 1480 C C . PRO A 1 187 ? 4.471 18.409 8.786 1.00 96.19 187 PRO A C 1
ATOM 1482 O O . PRO A 1 187 ? 4.007 18.132 9.890 1.00 96.19 187 PRO A O 1
ATOM 1485 N N . MET A 1 188 ? 3.717 18.888 7.793 1.00 96.44 188 MET A N 1
ATOM 1486 C CA . MET A 1 188 ? 2.277 19.120 7.912 1.00 96.44 188 MET A CA 1
ATOM 1487 C C . MET A 1 188 ? 1.508 17.798 8.029 1.00 96.44 188 MET A C 1
ATOM 1489 O O . MET A 1 188 ? 0.632 17.682 8.882 1.00 96.44 188 MET A O 1
ATOM 1493 N N . LEU A 1 189 ? 1.841 16.789 7.217 1.00 89.06 189 LEU A N 1
ATOM 1494 C CA . LEU A 1 189 ? 1.191 15.475 7.277 1.00 89.06 189 LEU A CA 1
ATOM 1495 C C . LEU A 1 189 ? 1.439 14.775 8.623 1.00 89.06 189 LEU A C 1
ATOM 1497 O O . LEU A 1 189 ? 0.516 14.202 9.200 1.00 89.06 189 LEU A O 1
ATOM 1501 N N . VAL A 1 190 ? 2.660 14.862 9.158 1.00 93.94 190 VAL A N 1
ATOM 1502 C CA . VAL A 1 190 ? 3.009 14.336 10.489 1.00 93.94 190 VAL A CA 1
ATOM 1503 C C . VAL A 1 190 ? 2.245 15.081 11.584 1.00 93.94 190 VAL A C 1
ATOM 1505 O O . VAL A 1 190 ? 1.756 14.449 12.521 1.00 93.94 190 VAL A O 1
ATOM 1508 N N . ALA A 1 191 ? 2.095 16.402 11.463 1.00 93.75 191 ALA A N 1
ATOM 1509 C CA . ALA A 1 191 ? 1.304 17.198 12.396 1.00 93.75 191 ALA A CA 1
ATOM 1510 C C . ALA A 1 191 ? -0.184 16.818 12.383 1.00 93.75 191 ALA A C 1
ATOM 1512 O O . ALA A 1 191 ? -0.771 16.663 13.455 1.00 93.75 191 ALA A O 1
ATOM 1513 N N . GLU A 1 192 ? -0.782 16.601 11.208 1.00 91.50 192 GLU A N 1
ATOM 1514 C CA . GLU A 1 192 ? -2.184 16.169 11.119 1.00 91.50 192 GLU A CA 1
ATOM 1515 C C . GLU A 1 192 ? -2.367 14.747 11.668 1.00 91.50 192 GLU A C 1
ATOM 1517 O O . GLU A 1 192 ? -3.299 14.489 12.430 1.00 91.50 192 GLU A O 1
ATOM 1522 N N . MET A 1 193 ? -1.430 13.840 11.376 1.00 93.50 193 MET A N 1
ATOM 1523 C CA . MET A 1 193 ? -1.420 12.493 11.953 1.00 93.50 193 MET A CA 1
ATOM 1524 C C . MET A 1 193 ? -1.322 12.535 13.487 1.00 93.50 193 MET A C 1
ATOM 1526 O O . MET A 1 193 ? -2.065 11.834 14.174 1.00 93.50 193 MET A O 1
ATOM 1530 N N . TYR A 1 194 ? -0.435 13.369 14.041 1.00 94.75 194 TYR A N 1
ATOM 1531 C CA . TYR A 1 194 ? -0.295 13.551 15.488 1.00 94.75 194 TYR A CA 1
ATOM 1532 C C . TYR A 1 194 ? -1.572 14.105 16.116 1.00 94.75 194 TYR A C 1
ATOM 1534 O O . TYR A 1 194 ? -2.043 13.575 17.119 1.00 94.75 194 TYR A O 1
ATOM 1542 N N . LYS A 1 195 ? -2.149 15.150 15.520 1.00 92.06 195 LYS A N 1
ATOM 1543 C CA . LYS A 1 195 ? -3.404 15.748 15.977 1.00 92.06 195 LYS A CA 1
ATOM 1544 C C . LYS A 1 195 ? -4.519 14.703 16.024 1.00 92.06 195 LYS A C 1
ATOM 1546 O O . LYS A 1 195 ? -5.145 14.546 17.067 1.00 92.06 195 LYS A O 1
ATOM 1551 N N . SER A 1 196 ? -4.687 13.931 14.949 1.00 89.75 196 SER A N 1
ATOM 1552 C CA . SER A 1 196 ? -5.666 12.843 14.900 1.00 89.75 196 SER A CA 1
ATOM 1553 C C . SER A 1 196 ? -5.403 11.786 15.979 1.00 89.75 196 SER A C 1
ATOM 1555 O O . SER A 1 196 ? -6.331 11.350 16.655 1.00 89.75 196 SER A O 1
ATOM 1557 N N . MET A 1 197 ? -4.143 11.407 16.217 1.00 90.50 197 MET A N 1
ATOM 1558 C CA . MET A 1 197 ? -3.790 10.491 17.306 1.00 90.50 197 MET A CA 1
ATOM 1559 C C . MET A 1 197 ? -4.208 11.052 18.674 1.00 90.50 197 MET A C 1
ATOM 1561 O O . MET A 1 197 ? -4.833 10.337 19.447 1.00 90.50 197 MET A O 1
ATOM 1565 N N . VAL A 1 198 ? -3.903 12.319 18.972 1.00 93.38 198 VAL A N 1
ATOM 1566 C CA . VAL A 1 198 ? -4.265 12.972 20.245 1.00 93.38 198 VAL A CA 1
ATOM 1567 C C . VAL A 1 198 ? -5.778 13.004 20.450 1.00 93.38 198 VAL A C 1
ATOM 1569 O O . VAL A 1 198 ? -6.251 12.684 21.540 1.00 93.38 198 VAL A O 1
ATOM 1572 N N . GLU A 1 199 ? -6.534 13.364 19.414 1.00 91.56 199 GLU A N 1
ATOM 1573 C CA . GLU A 1 199 ? -8.001 13.418 19.454 1.00 91.56 199 GLU A CA 1
ATOM 1574 C C . GLU A 1 199 ? -8.622 12.047 19.763 1.00 91.56 199 GLU A C 1
ATOM 1576 O O . GLU A 1 199 ? -9.634 11.979 20.455 1.00 91.56 199 GLU A O 1
ATOM 1581 N N . ASN A 1 200 ? -7.987 10.959 19.319 1.00 88.50 200 ASN A N 1
ATOM 1582 C CA . ASN A 1 200 ? -8.462 9.586 19.519 1.00 88.50 200 ASN A CA 1
ATOM 1583 C C . ASN A 1 200 ? -7.971 8.922 20.820 1.00 88.50 200 ASN A C 1
ATOM 1585 O O . ASN A 1 200 ? -8.277 7.755 21.059 1.00 88.50 200 ASN A O 1
ATOM 1589 N N . LEU A 1 201 ? -7.200 9.621 21.660 1.00 85.94 201 LEU A N 1
ATOM 1590 C CA . LEU A 1 201 ? -6.664 9.066 22.910 1.00 85.94 201 LEU A CA 1
ATOM 1591 C C . LEU A 1 201 ? -7.584 9.257 24.127 1.00 85.94 201 LEU A C 1
ATOM 1593 O O . LEU A 1 201 ? -7.205 8.852 25.223 1.00 85.94 201 LEU A O 1
ATOM 1597 N N . ASP A 1 202 ? -8.758 9.879 23.979 1.00 92.00 202 ASP A N 1
ATOM 1598 C CA . ASP A 1 202 ? -9.736 10.088 25.065 1.00 92.00 202 ASP A CA 1
ATOM 1599 C C . ASP A 1 202 ? -9.117 10.685 26.353 1.00 92.00 202 ASP A C 1
ATOM 1601 O O . ASP A 1 202 ? -9.435 10.303 27.480 1.00 92.00 202 ASP A O 1
ATOM 1605 N N . GLY A 1 203 ? -8.187 11.633 26.190 1.00 90.88 203 GLY A N 1
ATOM 1606 C CA . GLY A 1 203 ? -7.495 12.309 27.296 1.00 90.88 203 GLY A CA 1
ATOM 1607 C C . GLY A 1 203 ? -6.291 11.553 27.873 1.00 90.88 203 GLY A C 1
ATOM 1608 O O . GLY A 1 203 ? -5.625 12.064 28.777 1.00 90.88 203 GLY A O 1
ATOM 1609 N N . VAL A 1 204 ? -5.962 10.370 27.348 1.00 95.50 204 VAL A N 1
ATOM 1610 C CA . VAL A 1 204 ? -4.709 9.673 27.662 1.00 95.50 204 VAL A CA 1
ATOM 1611 C C . VAL A 1 204 ? -3.527 10.456 27.086 1.00 95.50 204 VAL A C 1
ATOM 1613 O O . VAL A 1 204 ? -3.572 10.980 25.973 1.00 95.50 204 VAL A O 1
ATOM 1616 N N . LYS A 1 205 ? -2.434 10.539 27.855 1.00 94.06 205 LYS A N 1
ATOM 1617 C CA . LYS A 1 205 ? -1.208 11.208 27.411 1.00 94.06 205 LYS A CA 1
ATOM 1618 C C . LYS A 1 205 ? -0.642 10.504 26.161 1.00 94.06 205 LYS A C 1
ATOM 1620 O O . LYS A 1 205 ? -0.412 9.296 26.225 1.00 94.06 205 LYS A O 1
ATOM 1625 N N . PRO A 1 206 ? -0.332 11.241 25.079 1.00 92.75 206 PRO A N 1
ATOM 1626 C CA . PRO A 1 206 ? 0.299 10.674 23.893 1.00 92.75 206 PRO A CA 1
ATOM 1627 C C . PRO A 1 206 ? 1.630 9.976 24.205 1.00 92.75 206 PRO A C 1
ATOM 1629 O O . PRO A 1 206 ? 2.421 10.502 24.997 1.00 92.75 206 PRO A O 1
ATOM 1632 N N . PRO A 1 207 ? 1.914 8.821 23.573 1.00 89.50 207 PRO A N 1
ATOM 1633 C CA . PRO A 1 207 ? 3.167 8.093 23.779 1.00 89.50 207 PRO A CA 1
ATOM 1634 C C . PRO A 1 207 ? 4.385 8.818 23.185 1.00 89.50 207 PRO A C 1
ATOM 1636 O O . PRO A 1 207 ? 5.504 8.621 23.653 1.00 89.50 207 PRO A O 1
ATOM 1639 N N . TYR A 1 208 ? 4.165 9.683 22.191 1.00 93.81 208 TYR A N 1
ATOM 1640 C CA . TYR A 1 208 ? 5.180 10.505 21.533 1.00 93.81 208 TYR A CA 1
ATOM 1641 C C . TYR A 1 208 ? 4.710 11.955 21.488 1.00 93.81 208 TYR A C 1
ATOM 1643 O O . TYR A 1 208 ? 3.508 12.192 21.398 1.00 93.81 208 TYR A O 1
ATOM 1651 N N . SER A 1 209 ? 5.634 12.916 21.527 1.00 97.25 209 SER A N 1
ATOM 1652 C CA . SER A 1 209 ? 5.314 14.310 21.202 1.00 97.25 209 SER A CA 1
ATOM 1653 C C . SER A 1 209 ? 5.360 14.543 19.689 1.00 97.25 209 SER A C 1
ATOM 1655 O O . SER A 1 209 ? 5.940 13.742 18.951 1.00 97.25 209 SER A O 1
ATOM 1657 N N . LEU A 1 210 ? 4.793 15.656 19.219 1.00 97.44 210 LEU A N 1
ATOM 1658 C CA . LEU A 1 210 ? 4.891 16.044 17.811 1.00 97.44 210 LEU A CA 1
ATOM 1659 C C . LEU A 1 210 ? 6.355 16.206 17.374 1.00 97.44 210 LEU A C 1
ATOM 1661 O O . LEU A 1 210 ? 6.740 15.733 16.309 1.00 97.44 210 LEU A O 1
ATOM 1665 N N . GLU A 1 211 ? 7.191 16.812 18.216 1.00 98.25 211 GLU A N 1
ATOM 1666 C CA . GLU A 1 211 ? 8.618 17.011 17.943 1.00 98.25 211 GLU A CA 1
ATOM 1667 C C . GLU A 1 211 ? 9.347 15.673 17.799 1.00 98.25 211 GLU A C 1
ATOM 1669 O O . GLU A 1 211 ? 10.189 15.522 16.915 1.00 98.25 211 GLU A O 1
ATOM 1674 N N . MET A 1 212 ? 8.993 14.679 18.625 1.00 97.38 212 MET A N 1
ATOM 1675 C CA . MET A 1 212 ? 9.521 13.322 18.486 1.00 97.38 212 MET A CA 1
ATOM 1676 C C . MET A 1 212 ? 9.098 12.681 17.165 1.00 97.38 212 MET A C 1
ATOM 1678 O O . MET A 1 212 ? 9.930 12.057 16.515 1.00 97.38 212 MET A O 1
ATOM 1682 N N . LEU A 1 213 ? 7.837 12.829 16.747 1.00 95.88 213 LEU A N 1
ATOM 1683 C CA . LEU A 1 213 ? 7.362 12.267 15.478 1.00 95.88 213 LEU A CA 1
ATOM 1684 C C . LEU A 1 213 ? 7.995 12.948 14.258 1.00 95.88 213 LEU A C 1
ATOM 1686 O O . LEU A 1 213 ? 8.319 12.265 13.291 1.00 95.88 213 LEU A O 1
ATOM 1690 N N . LEU A 1 214 ? 8.220 14.262 14.307 1.00 96.31 214 LEU A N 1
ATOM 1691 C CA . LEU A 1 214 ? 8.947 14.994 13.266 1.00 96.31 214 LEU A CA 1
ATOM 1692 C C . LEU A 1 214 ? 10.406 14.534 13.180 1.00 96.31 214 LEU A C 1
ATOM 1694 O O . LEU A 1 214 ? 10.889 14.228 12.094 1.00 96.31 214 LEU A O 1
ATOM 1698 N N . LEU A 1 215 ? 11.082 14.384 14.323 1.00 96.81 215 LEU A N 1
ATOM 1699 C CA . LEU A 1 215 ? 12.440 13.840 14.363 1.00 96.81 215 LEU A CA 1
ATOM 1700 C C . LEU A 1 215 ? 12.490 12.401 13.824 1.00 96.81 215 LEU A C 1
ATOM 1702 O O . LEU A 1 215 ? 13.380 12.053 13.051 1.00 96.81 215 LEU A O 1
ATOM 1706 N N . LEU A 1 216 ? 11.526 11.560 14.211 1.00 94.94 216 LEU A N 1
ATOM 1707 C CA . LEU A 1 216 ? 11.402 10.201 13.686 1.00 94.94 216 LEU A CA 1
ATOM 1708 C C . LEU A 1 216 ? 11.141 10.194 12.178 1.00 94.94 216 LEU A C 1
ATOM 1710 O O . LEU A 1 216 ? 11.661 9.313 11.502 1.00 94.94 216 LEU A O 1
ATOM 1714 N N . SER A 1 217 ? 10.395 11.162 11.644 1.00 94.88 217 SER A N 1
ATOM 1715 C CA . SER A 1 217 ? 10.173 11.310 10.201 1.00 94.88 217 SER A CA 1
ATOM 1716 C C . SER A 1 217 ? 11.490 11.487 9.451 1.00 94.88 217 SER A C 1
ATOM 1718 O O . SER A 1 217 ? 11.781 10.740 8.515 1.00 94.88 217 SER A O 1
ATOM 1720 N N . ASP A 1 218 ? 12.347 12.390 9.923 1.00 94.06 218 ASP A N 1
ATOM 1721 C CA . ASP A 1 218 ? 13.648 12.634 9.296 1.00 94.06 218 ASP A CA 1
ATOM 1722 C C . ASP A 1 218 ? 14.561 11.397 9.352 1.00 94.06 218 ASP A C 1
ATOM 1724 O O . ASP A 1 218 ? 15.266 11.090 8.386 1.00 94.06 218 ASP A O 1
ATOM 1728 N N . ILE A 1 219 ? 14.518 10.649 10.461 1.00 93.12 219 ILE A N 1
ATOM 1729 C CA . ILE A 1 219 ? 15.310 9.425 10.656 1.00 93.12 219 ILE A CA 1
ATOM 1730 C C . ILE A 1 219 ? 14.783 8.261 9.805 1.00 93.12 219 ILE A C 1
ATOM 1732 O O . ILE A 1 219 ? 15.571 7.496 9.246 1.00 93.12 219 ILE A O 1
ATOM 1736 N N . LEU A 1 220 ? 13.462 8.095 9.715 1.00 91.50 220 LEU A N 1
ATOM 1737 C CA . LEU A 1 220 ? 12.833 6.946 9.062 1.00 91.50 220 LEU A CA 1
ATOM 1738 C C . LEU A 1 220 ? 12.678 7.122 7.560 1.00 91.50 220 LEU A C 1
ATOM 1740 O O . LEU A 1 220 ? 12.585 6.117 6.856 1.00 91.50 220 LEU A O 1
ATOM 1744 N N . TYR A 1 221 ? 12.681 8.349 7.041 1.00 90.75 221 TYR A N 1
ATOM 1745 C CA . TYR A 1 221 ? 12.535 8.571 5.606 1.00 90.75 221 TYR A CA 1
ATOM 1746 C C . TYR A 1 221 ? 13.576 7.798 4.769 1.00 90.75 221 TYR A C 1
ATOM 1748 O O . TYR A 1 221 ? 13.164 7.074 3.856 1.00 90.75 221 TYR A O 1
ATOM 1756 N N . PRO A 1 222 ? 14.894 7.846 5.070 1.00 84.25 222 PRO A N 1
ATOM 1757 C CA . PRO A 1 222 ? 15.882 7.031 4.367 1.00 84.25 222 PRO A CA 1
ATOM 1758 C C . PRO A 1 222 ? 15.612 5.530 4.487 1.00 84.25 222 PRO A C 1
ATOM 1760 O O . PRO A 1 222 ? 15.788 4.815 3.508 1.00 84.25 222 PRO A O 1
ATOM 1763 N N . HIS A 1 223 ? 15.149 5.051 5.647 1.00 82.25 223 HIS A N 1
ATOM 1764 C CA . HIS A 1 223 ? 14.806 3.640 5.849 1.00 82.25 223 HIS A CA 1
ATOM 1765 C C . HIS A 1 223 ? 13.619 3.216 4.976 1.00 82.25 223 HIS A C 1
ATOM 1767 O O . HIS A 1 223 ? 13.708 2.222 4.263 1.00 82.25 223 HIS A O 1
ATOM 1773 N N . CYS A 1 224 ? 12.541 4.000 4.955 1.00 84.62 224 CYS A N 1
ATOM 1774 C CA . CYS A 1 224 ? 11.372 3.740 4.113 1.00 84.62 224 CYS A CA 1
ATOM 1775 C C . CYS A 1 224 ? 11.753 3.769 2.630 1.00 84.62 224 CYS A C 1
ATOM 1777 O O . CYS A 1 224 ? 11.375 2.883 1.863 1.00 84.62 224 CYS A O 1
ATOM 1779 N N . ALA A 1 225 ? 12.559 4.754 2.230 1.00 81.69 225 ALA A N 1
ATOM 1780 C CA . ALA A 1 225 ? 13.086 4.846 0.878 1.00 81.69 225 ALA A CA 1
ATOM 1781 C C . ALA A 1 225 ? 13.962 3.634 0.531 1.00 81.69 225 ALA A C 1
ATOM 1783 O O . ALA A 1 225 ? 13.823 3.099 -0.564 1.00 81.69 225 ALA A O 1
ATOM 1784 N N . LEU A 1 226 ? 14.815 3.161 1.446 1.00 77.00 226 LEU A N 1
ATOM 1785 C CA . LEU A 1 226 ? 15.645 1.965 1.270 1.00 77.00 226 LEU A CA 1
ATOM 1786 C C . LEU A 1 226 ? 14.829 0.675 1.253 1.00 77.00 226 LEU A C 1
ATOM 1788 O O . LEU A 1 226 ? 15.177 -0.225 0.501 1.00 77.00 226 LEU A O 1
ATOM 1792 N N . PHE A 1 227 ? 13.749 0.560 2.022 1.00 77.31 227 PHE A N 1
ATOM 1793 C CA . PHE A 1 227 ? 12.854 -0.596 1.966 1.00 77.31 227 PHE A CA 1
ATOM 1794 C C . PHE A 1 227 ? 12.233 -0.710 0.573 1.00 77.31 227 PHE A C 1
ATOM 1796 O O . PHE A 1 227 ? 12.384 -1.733 -0.090 1.00 77.31 227 PHE A O 1
ATOM 1803 N N . TYR A 1 228 ? 11.659 0.381 0.060 1.00 71.44 228 TYR A N 1
ATOM 1804 C CA . TYR A 1 228 ? 11.173 0.412 -1.320 1.00 71.44 228 TYR A CA 1
ATOM 1805 C C . TYR A 1 228 ? 12.305 0.162 -2.316 1.00 71.44 228 TYR A C 1
ATOM 1807 O O . TYR A 1 228 ? 12.183 -0.692 -3.188 1.00 71.44 228 TYR A O 1
ATOM 1815 N N . THR A 1 229 ? 13.442 0.838 -2.150 1.00 70.50 229 THR A N 1
ATOM 1816 C CA . THR A 1 229 ? 14.602 0.688 -3.037 1.00 70.50 229 THR A CA 1
ATOM 1817 C C . THR A 1 229 ? 15.153 -0.732 -3.014 1.00 70.50 229 THR A C 1
ATOM 1819 O O . THR A 1 229 ? 15.548 -1.210 -4.059 1.00 70.50 229 THR A O 1
ATOM 1822 N N . SER A 1 230 ? 15.155 -1.443 -1.888 1.00 62.53 230 SER A N 1
ATOM 1823 C CA . SER A 1 230 ? 15.649 -2.821 -1.773 1.00 62.53 230 SER A CA 1
ATOM 1824 C C . SER A 1 230 ? 14.654 -3.836 -2.320 1.00 62.53 230 SER A C 1
ATOM 1826 O O . SER A 1 230 ? 15.081 -4.797 -2.948 1.00 62.53 230 SER A O 1
ATOM 1828 N N . VAL A 1 231 ? 13.345 -3.600 -2.202 1.00 62.59 231 VAL A N 1
ATOM 1829 C CA . VAL A 1 231 ? 12.337 -4.349 -2.968 1.00 62.59 231 VAL A CA 1
ATOM 1830 C C . VAL A 1 231 ? 12.566 -4.145 -4.469 1.00 62.59 231 VAL A C 1
ATOM 1832 O O . VAL A 1 231 ? 12.581 -5.120 -5.223 1.00 62.59 231 VAL A O 1
ATOM 1835 N N . PHE A 1 232 ? 12.849 -2.916 -4.912 1.00 58.72 232 PHE A N 1
ATOM 1836 C CA . PHE A 1 232 ? 13.212 -2.645 -6.304 1.00 58.72 232 PHE A CA 1
ATOM 1837 C C . PHE A 1 232 ? 14.556 -3.297 -6.685 1.00 58.72 232 PHE A C 1
ATOM 1839 O O . PHE A 1 232 ? 14.606 -4.000 -7.689 1.00 58.72 232 PHE A O 1
ATOM 1846 N N . ILE A 1 233 ? 15.612 -3.180 -5.872 1.00 56.84 233 ILE A N 1
ATOM 1847 C CA . ILE A 1 233 ? 16.956 -3.739 -6.110 1.00 56.84 233 ILE A CA 1
ATOM 1848 C C . ILE A 1 233 ? 16.930 -5.263 -6.097 1.00 56.84 233 ILE A C 1
ATOM 1850 O O . ILE A 1 233 ? 17.434 -5.858 -7.031 1.00 56.84 233 ILE A O 1
ATOM 1854 N N . ALA A 1 234 ? 16.296 -5.930 -5.135 1.00 54.66 234 ALA A N 1
ATOM 1855 C CA . ALA A 1 234 ? 16.154 -7.390 -5.133 1.00 54.66 234 ALA A CA 1
ATOM 1856 C C . ALA A 1 234 ? 15.348 -7.887 -6.345 1.00 54.66 234 ALA A C 1
ATOM 1858 O O . ALA A 1 234 ? 15.536 -9.012 -6.824 1.00 54.66 234 ALA A O 1
ATOM 1859 N N . THR A 1 235 ? 14.468 -7.035 -6.874 1.00 53.94 235 THR A N 1
ATOM 1860 C CA . THR A 1 235 ? 13.794 -7.284 -8.148 1.00 53.94 235 THR A CA 1
ATOM 1861 C C . THR A 1 235 ? 14.726 -7.044 -9.348 1.00 53.94 235 THR A C 1
ATOM 1863 O O . THR A 1 235 ? 14.611 -7.771 -10.331 1.00 53.94 235 THR A O 1
ATOM 1866 N N . ILE A 1 236 ? 15.693 -6.120 -9.251 1.00 51.84 236 ILE A N 1
ATOM 1867 C CA . ILE A 1 236 ? 16.726 -5.793 -10.258 1.00 51.84 236 ILE A CA 1
ATOM 1868 C C . ILE A 1 236 ? 17.928 -6.780 -10.260 1.00 51.84 236 ILE A C 1
ATOM 1870 O O . ILE A 1 236 ? 18.384 -7.165 -11.332 1.00 51.84 236 ILE A O 1
ATOM 1874 N N . GLU A 1 237 ? 18.456 -7.224 -9.117 1.00 45.53 237 GLU A N 1
ATOM 1875 C CA . GLU A 1 237 ? 19.712 -7.996 -8.984 1.00 45.53 237 GLU A CA 1
ATOM 1876 C C . GLU A 1 237 ? 19.558 -9.495 -9.260 1.00 45.53 237 GLU A C 1
ATOM 1878 O O . GLU A 1 237 ? 20.511 -10.154 -9.663 1.00 45.53 237 GLU A O 1
ATOM 1883 N N . ARG A 1 238 ? 18.352 -10.061 -9.123 1.00 50.31 238 ARG A N 1
ATOM 1884 C CA . ARG A 1 238 ? 18.090 -11.460 -9.525 1.00 50.31 238 ARG A CA 1
ATOM 1885 C C . ARG A 1 238 ? 17.988 -11.655 -11.038 1.00 50.31 238 ARG A C 1
ATOM 1887 O O . ARG A 1 238 ? 17.694 -12.758 -11.491 1.00 50.31 238 ARG A O 1
ATOM 1894 N N . THR A 1 239 ? 18.243 -10.605 -11.812 1.00 45.91 239 THR A N 1
ATOM 1895 C CA . THR A 1 239 ? 18.489 -10.733 -13.245 1.00 45.91 239 THR A CA 1
ATOM 1896 C C . THR A 1 239 ? 19.990 -10.810 -13.492 1.00 45.91 239 THR A C 1
ATOM 1898 O O . THR A 1 239 ? 20.683 -9.877 -13.092 1.00 45.91 239 THR A O 1
ATOM 1901 N N . PRO A 1 240 ? 20.502 -11.883 -14.128 1.00 48.19 240 PRO A N 1
ATOM 1902 C CA . PRO A 1 240 ? 21.935 -12.053 -14.342 1.00 48.19 240 PRO A CA 1
ATOM 1903 C C . PRO A 1 240 ? 22.509 -10.834 -15.064 1.00 48.19 240 PRO A C 1
ATOM 1905 O O . PRO A 1 240 ? 21.961 -10.397 -16.076 1.00 48.19 240 PRO A O 1
ATOM 1908 N N . ASP A 1 241 ? 23.587 -10.279 -14.511 1.00 51.66 241 ASP A N 1
ATOM 1909 C CA . ASP A 1 241 ? 24.300 -9.148 -15.092 1.00 51.66 241 ASP A CA 1
ATOM 1910 C C . ASP A 1 241 ? 25.063 -9.611 -16.354 1.00 51.66 241 ASP A C 1
ATOM 1912 O O . ASP A 1 241 ? 26.013 -10.400 -16.244 1.00 51.66 241 ASP A O 1
ATOM 1916 N N . PRO A 1 242 ? 24.685 -9.149 -17.563 1.00 57.28 242 PRO A N 1
ATOM 1917 C CA . PRO A 1 242 ? 25.402 -9.490 -18.791 1.00 57.28 242 PRO A CA 1
ATOM 1918 C C . PRO A 1 242 ? 26.833 -8.911 -18.843 1.00 57.28 242 PRO A C 1
ATOM 1920 O O . PRO A 1 242 ? 27.641 -9.328 -19.676 1.00 57.28 242 PRO A O 1
ATOM 1923 N N . TRP A 1 243 ? 27.199 -7.983 -17.950 1.00 50.00 243 TRP A N 1
ATOM 1924 C CA . TRP A 1 243 ? 28.546 -7.401 -17.884 1.00 50.00 243 TRP A CA 1
ATOM 1925 C C . TRP A 1 243 ? 29.544 -8.211 -17.051 1.00 50.00 243 TRP A C 1
ATOM 1927 O O . TRP A 1 243 ? 30.751 -8.078 -17.257 1.00 50.00 243 TRP A O 1
ATOM 1937 N N . ILE A 1 244 ? 29.080 -9.079 -16.147 1.00 50.62 244 ILE A N 1
ATOM 1938 C CA . ILE A 1 244 ? 29.963 -9.954 -15.353 1.00 50.62 244 ILE A CA 1
ATOM 1939 C C . ILE A 1 244 ? 30.344 -11.215 -16.146 1.00 50.62 244 ILE A C 1
ATOM 1941 O O . ILE A 1 244 ? 31.466 -11.712 -16.037 1.00 50.62 244 ILE A O 1
ATOM 1945 N N . THR A 1 245 ? 29.454 -11.698 -17.015 1.00 50.62 245 THR A N 1
ATOM 1946 C CA . THR A 1 245 ? 29.685 -12.897 -17.842 1.00 50.62 245 THR A CA 1
ATOM 1947 C C . THR A 1 245 ? 30.635 -12.667 -19.021 1.00 50.62 245 THR A C 1
ATOM 1949 O O . THR A 1 245 ? 31.244 -13.621 -19.487 1.00 50.62 245 THR A O 1
ATOM 1952 N N . SER A 1 246 ? 30.846 -11.423 -19.463 1.00 52.56 246 SER A N 1
ATOM 1953 C CA . SER A 1 246 ? 31.750 -11.093 -20.581 1.00 52.56 246 SER A CA 1
ATOM 1954 C C . SER A 1 246 ? 33.207 -10.813 -20.180 1.00 52.56 246 SER A C 1
ATOM 1956 O O . SER A 1 246 ? 34.045 -10.598 -21.051 1.00 52.56 246 SER A O 1
ATOM 1958 N N . ARG A 1 247 ? 33.540 -10.812 -18.879 1.00 49.41 247 ARG A N 1
ATOM 1959 C CA . ARG A 1 247 ? 34.916 -10.581 -18.380 1.00 49.41 247 ARG A CA 1
ATOM 1960 C C . ARG A 1 247 ? 35.634 -11.838 -17.882 1.00 49.41 247 ARG A C 1
ATOM 1962 O O . ARG A 1 247 ? 36.770 -11.740 -17.431 1.00 49.41 247 ARG A O 1
ATOM 1969 N N . THR A 1 248 ? 34.979 -12.996 -17.931 1.00 54.41 248 THR A N 1
ATOM 1970 C CA . THR A 1 248 ? 35.551 -14.286 -17.500 1.00 54.41 248 THR A CA 1
ATOM 1971 C C . THR A 1 248 ? 35.843 -15.243 -18.662 1.00 54.41 248 THR A C 1
ATOM 1973 O O . THR A 1 248 ? 36.209 -16.391 -18.419 1.00 54.41 248 THR A O 1
ATOM 1976 N N . SER A 1 249 ? 35.737 -14.762 -19.906 1.00 51.31 249 SER A N 1
ATOM 1977 C CA . SER A 1 249 ? 36.107 -15.465 -21.144 1.00 51.31 249 SER A CA 1
ATOM 1978 C C . SER A 1 249 ? 37.320 -14.836 -21.812 1.00 51.31 249 SER A C 1
ATOM 1980 O O . SER A 1 249 ? 37.266 -13.597 -21.997 1.00 51.31 249 SER A O 1
#

InterPro domains:
  IPR012877 Uncharacterised oxidoreductase Dhs-27 [PF07914] (147-237)
  IPR052961 Oxidoreductase and Kinase-like Enzymes [PTHR23020] (149-230)

Radius of gyration: 21.53 Å; chains: 1; bounding box: 66×48×50 Å

Organism: Pristionchus pacificus (NCBI:txid54126)

Foldseek 3Di:
DDDPDPPQDDVPDPAGLVNVQVVLCVLQVHPDGDDPVPVQPPPPQPALVVVVVVLVPDDDVGRLQPPDDPVLSVVVLVVSLVVLQVVLVVQVVVVVDPLDLDFNWSDFDRDDPSDGDTDTHDRAQPDQDQPVDPDDPVNNSVSSPDHDDDDDDDDDCPVPDNDDVLLVVLLCCVVPHDPVCCVVCSLVVLVVVVVVVCVPCVPDDDPDDSVRSVVVNVVCNVVSVVVVSVVSVVSVPVPDDPVVVVVVD

Secondary structure (DSSP, 8-state):
-------SBGGGSS-BHHHHHHHHHHHHT------TTGGG-------HHHHHHHHHHSPTTT-SSTT--HHHHHHHHHHHHHHHHHHHHHHHHHTTSTT---PPEEEEEEEETTEEEEEE---TT-----TTS---HHHHHHHHH-------PPP--TT--S--HHHHHHHHHHHHS-HHHHHHHHHHHHHHHHHHHHHTTTTPPPSS-HHHHHHHHHHHHHHHHHHHHHHHHHHHHTS--HHHHTS--

pLDDT: mean 72.0, std 19.14, range [29.41, 98.25]

Sequence (249 aa):
MSVEVTCENILGTAITWTDFESDLRSALGTEERLGPNIDSFPAVIPSLLPLRRLNDSLPEGKKWFVGYTEDKWQQMGVKFFNVHNTEVAAYDFLEQFDGLTVPKKYHGELVKNGTARLCLGYVKNSRMMNSYEKHTVEQVRQTCTRATFSSTALIDWQCAHIGVGVEDLHRIAISALTTEDRRSSMPMLVAEMYKSMVENLDGVKPPYSLEMLLLLSDILYPHCALFYTSVFIATIERTPDPWITSRTS